Protein AF-A0A1D9Q2Y4-F1 (afdb_monomer)

Solvent-accessible surface area (backbone atoms only — not comparable to full-atom values): 11330 Å² total; per-residue (Å²): 120,68,75,65,49,59,77,36,74,71,57,46,58,56,48,48,64,56,49,76,71,31,67,68,50,58,59,42,49,74,78,41,22,65,62,46,28,60,47,17,44,48,50,57,34,63,56,56,30,49,38,24,45,32,56,61,30,23,54,52,51,74,86,59,90,64,97,79,80,88,50,83,51,65,69,61,39,52,49,38,51,53,49,27,51,51,51,49,51,51,52,52,51,45,52,51,50,51,52,55,64,58,67,37,102,78,51,57,72,68,56,58,52,50,53,50,51,20,51,61,76,23,72,72,26,65,50,24,25,55,38,44,46,36,54,52,23,56,78,73,64,38,60,72,53,36,68,62,40,44,71,57,47,36,61,54,34,70,89,48,70,84,56,46,34,26,40,84,93,30,33,36,27,40,31,40,59,68,77,86,55,89,85,52,101,66,51,64,48,60,76,42,70,44,83,82,78,75,82,84,125

Mean predicted aligned error: 8.89 Å

Foldseek 3Di:
DLLVLLPDLVVLVVVVVVLLPDPVSVVVCLVCLLVQCVSCLSNVPLLSVLQSLQNLLFFADQPDPDSDDPRPPPVSVVVSPVSNVVLVVLLVVLVVVLCVVCPDPPHDPVSVVQLVVLVVVLVRQSQSSLVSSLVVCVVVVVVVSVVSSCLFFQAPRPSCNVDTQCDDSNVRGTRNDDLCDPPDPAHSCNSSVHDPPPPDD

Organism: Sclerotinia sclerotiorum (strain ATCC 18683 / 1980 / Ss-1) (NCBI:txid665079)

Sequence (201 aa):
MAGYYHCLPAVSHSLYLSLLRSESFKAHMFNDQEVLLGVATKLRHKELFHDCLSLISGRWHPNDQNFTIGIKDQRLAKYAVELHNLLGGKLAYTHQAILRDTFAPYSDDAWQELLANAAEDSQGCLIRYFRTIYDDAIEIQQNVLIDLLAPIIENNLHLLPRAIAGEGTFRYHLLCLDLNMDNFDVSIETLLGMSVVTYGG

Secondary structure (DSSP, 8-state):
-GGGGGG-HHHHHHHHHHHHT-HHHHHHHHHSHHHHHHHHHHHT-HHHHHHHHHHHHTB--TT-SS-------HHHHHHHHHHHHHHHHHHHHHHHHHHHHHSSTT--HHHHHHHHHHHHHTTT-HHHHHHHHHHHHHHTT-HHHHHHHHHHH----SS-TT--TTSGGGTTB-----TTSS-SSS-HHHHTT--------

Radius of gyration: 19.22 Å; Cα contacts (8 Å, |Δi|>4): 220; chains: 1; bounding box: 46×34×58 Å

pLDDT: mean 79.67, std 15.12, range [34.09, 94.56]

Structure (mmCIF, N/CA/C/O backbone):
data_AF-A0A1D9Q2Y4-F1
#
_entry.id   AF-A0A1D9Q2Y4-F1
#
loop_
_atom_site.group_PDB
_atom_site.id
_atom_site.type_symbol
_atom_site.label_atom_id
_atom_site.label_alt_id
_atom_site.label_comp_id
_atom_site.label_asym_id
_atom_site.label_entity_id
_atom_site.label_seq_id
_atom_site.pdbx_PDB_ins_code
_atom_site.Cartn_x
_atom_site.Cartn_y
_atom_site.Cartn_z
_atom_site.occupancy
_atom_site.B_iso_or_equiv
_atom_site.auth_seq_id
_atom_site.auth_comp_id
_atom_site.auth_asym_id
_atom_site.auth_atom_id
_atom_site.pdbx_PDB_model_num
ATOM 1 N N . MET A 1 1 ? -22.211 -0.224 24.879 1.00 40.59 1 MET A N 1
ATOM 2 C CA . MET A 1 1 ? -22.062 -1.700 24.883 1.00 40.59 1 MET A CA 1
ATOM 3 C C . MET A 1 1 ? -20.675 -2.195 24.449 1.00 40.59 1 MET A C 1
ATOM 5 O O . MET A 1 1 ? -20.233 -3.182 25.010 1.00 40.59 1 MET A O 1
ATOM 9 N N . ALA A 1 2 ? -19.939 -1.520 23.551 1.00 45.88 2 ALA A N 1
ATOM 10 C CA . ALA A 1 2 ? -18.618 -1.988 23.086 1.00 45.88 2 ALA A CA 1
ATOM 11 C C . ALA A 1 2 ? -17.505 -2.073 24.162 1.00 45.88 2 ALA A C 1
ATOM 13 O O . ALA A 1 2 ? -16.607 -2.896 24.035 1.00 45.88 2 ALA A O 1
ATOM 14 N N . GLY A 1 3 ? -17.585 -1.288 25.245 1.00 43.28 3 GLY A N 1
ATOM 15 C CA . GLY A 1 3 ? -16.606 -1.348 26.343 1.00 43.28 3 GLY A CA 1
ATOM 16 C C . GLY A 1 3 ? -16.582 -2.684 27.098 1.00 43.28 3 GLY A C 1
ATOM 17 O O . GLY A 1 3 ? -15.567 -3.027 27.685 1.00 43.28 3 GLY A O 1
ATOM 18 N N . TYR A 1 4 ? -17.661 -3.473 27.033 1.00 48.31 4 TYR A N 1
ATOM 19 C CA . TYR A 1 4 ? -17.718 -4.807 27.641 1.00 48.31 4 TYR A CA 1
ATOM 20 C C . TYR A 1 4 ? -16.763 -5.802 26.951 1.00 48.31 4 TYR A C 1
ATOM 22 O O . TYR A 1 4 ? -16.201 -6.678 27.601 1.00 48.31 4 TYR A O 1
ATOM 30 N N . TYR A 1 5 ? -16.514 -5.626 25.646 1.00 49.53 5 TYR A N 1
ATOM 31 C CA . TYR A 1 5 ? -15.634 -6.495 24.856 1.00 49.53 5 TYR A CA 1
ATOM 32 C C . TYR A 1 5 ? -14.141 -6.197 25.038 1.00 49.53 5 TYR A C 1
ATOM 34 O O . TYR A 1 5 ? -13.325 -7.071 24.765 1.00 49.53 5 TYR A O 1
ATOM 42 N N . HIS A 1 6 ? -13.772 -5.024 25.573 1.00 49.62 6 HIS A N 1
ATOM 43 C CA . HIS A 1 6 ? -12.381 -4.742 25.966 1.00 49.62 6 HIS A CA 1
ATOM 44 C C . HIS A 1 6 ? -11.881 -5.728 27.040 1.00 49.62 6 HIS A C 1
ATOM 46 O O . HIS A 1 6 ? -10.676 -5.915 27.199 1.00 49.62 6 HIS A O 1
ATOM 52 N N . CYS A 1 7 ? -12.807 -6.327 27.797 1.00 51.72 7 CYS A N 1
ATOM 53 C CA . CYS A 1 7 ? -12.526 -7.090 29.008 1.00 51.72 7 CYS A CA 1
ATOM 54 C C . CYS A 1 7 ? -12.435 -8.612 28.788 1.00 51.72 7 CYS A C 1
ATOM 56 O O . CYS A 1 7 ? -12.135 -9.326 29.742 1.00 51.72 7 CYS A O 1
ATOM 58 N N . LEU A 1 8 ? -12.703 -9.133 27.579 1.00 58.69 8 LEU A N 1
ATOM 59 C CA . LEU A 1 8 ? -12.807 -10.581 27.331 1.00 58.69 8 LEU A CA 1
ATOM 60 C C . LEU A 1 8 ? -11.964 -11.040 26.122 1.00 58.69 8 LEU A C 1
ATOM 62 O O . LEU A 1 8 ? -12.478 -11.113 25.004 1.00 58.69 8 LEU A O 1
ATOM 66 N N . PRO A 1 9 ? -10.697 -11.444 26.345 1.00 56.06 9 PRO A N 1
ATOM 67 C CA . PRO A 1 9 ? -9.786 -11.939 25.302 1.00 56.06 9 PRO A CA 1
ATOM 68 C C . PRO A 1 9 ? -10.312 -13.143 24.498 1.00 56.06 9 PRO A C 1
ATOM 70 O O . PRO A 1 9 ? -9.980 -13.321 23.331 1.00 56.06 9 PRO A O 1
ATOM 73 N N . ALA A 1 10 ? -11.161 -13.980 25.104 1.00 57.28 10 ALA A N 1
ATOM 74 C CA . ALA A 1 10 ? -11.745 -15.142 24.429 1.00 57.28 10 ALA A CA 1
ATOM 75 C C . ALA A 1 10 ? -12.765 -14.754 23.337 1.00 57.28 10 ALA A C 1
ATOM 77 O O . ALA A 1 10 ? -12.959 -15.487 22.364 1.00 57.28 10 ALA A O 1
ATOM 78 N N . VAL A 1 11 ? -13.412 -13.592 23.478 1.00 56.75 11 VAL A N 1
ATOM 79 C CA . VAL A 1 11 ? -14.441 -13.121 22.540 1.00 56.75 11 VAL A CA 1
ATOM 80 C C . VAL A 1 11 ? -13.809 -12.417 21.338 1.00 56.75 11 VAL A C 1
ATOM 82 O O . VAL A 1 11 ? -14.267 -12.599 20.214 1.00 56.75 11 VAL A O 1
ATOM 85 N N . SER A 1 12 ? -12.709 -11.685 21.535 1.00 58.88 12 SER A N 1
ATOM 86 C CA . SER A 1 12 ? -11.945 -11.100 20.425 1.00 58.88 12 SER A CA 1
ATOM 87 C C . SER A 1 12 ? -11.344 -12.176 19.510 1.00 58.88 12 SER A C 1
ATOM 89 O O . SER A 1 12 ? -11.441 -12.056 18.291 1.00 58.88 12 SER A O 1
ATOM 91 N N . HIS A 1 13 ? -10.823 -13.274 20.070 1.00 60.22 13 HIS A N 1
ATOM 92 C CA . HIS A 1 13 ? -10.244 -14.372 19.282 1.00 60.22 13 HIS A CA 1
ATOM 93 C C . HIS A 1 13 ? -11.285 -15.200 18.497 1.00 60.22 13 HIS A C 1
ATOM 95 O O . HIS A 1 13 ? -11.026 -15.656 17.385 1.00 60.22 13 HIS A O 1
ATOM 101 N N . SER A 1 14 ? -12.490 -15.385 19.039 1.00 62.91 14 SER A N 1
ATOM 102 C CA . SER A 1 14 ? -13.572 -16.100 18.339 1.00 62.91 14 SER A CA 1
ATOM 103 C C . SER A 1 14 ? -14.235 -15.251 17.243 1.00 62.91 14 SER A C 1
ATOM 105 O O . SER A 1 14 ? -14.615 -15.780 16.192 1.00 62.91 14 SER A O 1
ATOM 107 N N . LEU A 1 15 ? -14.301 -13.928 17.432 1.00 62.91 15 LEU A N 1
ATOM 108 C CA . LEU A 1 15 ? -14.688 -12.980 16.383 1.00 62.91 15 LEU A CA 1
ATOM 109 C C . LEU A 1 15 ? -13.658 -12.935 15.244 1.00 62.91 15 LEU A C 1
ATOM 111 O O . LEU A 1 15 ? -14.046 -12.929 14.082 1.00 62.91 15 LEU A O 1
ATOM 115 N N . TYR A 1 16 ? -12.360 -12.992 15.547 1.00 62.25 16 TYR A N 1
ATOM 116 C CA . TYR A 1 16 ? -11.290 -13.004 14.541 1.00 62.25 16 TYR A CA 1
ATOM 117 C C . TYR A 1 16 ? -11.466 -14.102 13.479 1.00 62.25 16 TYR A C 1
ATOM 119 O O . TYR A 1 16 ? -11.526 -13.815 12.282 1.00 62.25 16 TYR A O 1
ATOM 127 N N . LEU A 1 17 ? -11.630 -15.360 13.908 1.00 64.12 17 LEU A N 1
ATOM 128 C CA . LEU A 1 17 ? -11.761 -16.500 12.990 1.00 64.12 17 LEU A CA 1
ATOM 129 C C . LEU A 1 17 ? -13.043 -16.456 12.150 1.00 64.12 17 LEU A C 1
ATOM 131 O O . LEU A 1 17 ? -13.072 -16.975 11.034 1.00 64.12 17 LEU A O 1
ATOM 135 N N . SER A 1 18 ? -14.113 -15.872 12.688 1.00 65.69 18 SER A N 1
ATOM 136 C CA . SER A 1 18 ? -15.395 -15.760 11.989 1.00 65.69 18 SER A CA 1
ATOM 137 C C . SER A 1 18 ? -15.417 -14.583 11.008 1.00 65.69 18 SER A C 1
ATOM 139 O O . SER A 1 18 ? -15.940 -14.735 9.904 1.00 65.69 18 SER A O 1
ATOM 141 N N . LEU A 1 19 ? -14.781 -13.457 11.346 1.00 65.12 19 LEU A N 1
ATOM 142 C CA . LEU A 1 19 ? -14.648 -12.286 10.472 1.00 65.12 19 LEU A CA 1
ATOM 143 C C . LEU A 1 19 ? -13.739 -12.565 9.266 1.00 65.12 19 LEU A C 1
ATOM 145 O O . LEU A 1 19 ? -14.109 -12.244 8.139 1.00 65.12 19 LEU A O 1
ATOM 149 N N . LEU A 1 20 ? -12.610 -13.252 9.468 1.00 64.44 20 LEU A N 1
ATOM 150 C CA . LEU A 1 20 ? -11.676 -13.627 8.395 1.00 64.44 20 LEU A CA 1
ATOM 151 C C . LEU A 1 20 ? -12.276 -14.555 7.329 1.00 64.44 20 LEU A C 1
ATOM 153 O O . LEU A 1 20 ? -11.846 -14.550 6.173 1.00 64.44 20 LEU A O 1
ATOM 157 N N . ARG A 1 21 ? -13.264 -15.369 7.712 1.00 69.25 21 ARG A N 1
ATOM 158 C CA . ARG A 1 21 ? -13.949 -16.306 6.807 1.00 69.25 21 ARG A CA 1
ATOM 159 C C . ARG A 1 21 ? -15.046 -15.647 5.976 1.00 69.25 21 ARG A C 1
ATOM 161 O O . ARG A 1 21 ? -15.547 -16.270 5.045 1.00 69.25 21 ARG A O 1
ATOM 168 N N . SER A 1 22 ? -15.439 -14.424 6.314 1.00 78.50 22 SER A N 1
ATOM 169 C CA . SER A 1 22 ? -16.542 -13.739 5.658 1.00 78.50 22 SER A CA 1
ATOM 170 C C . SER A 1 22 ? -16.041 -12.855 4.516 1.00 78.50 22 SER A C 1
ATOM 172 O O . SER A 1 22 ? -15.466 -11.791 4.738 1.00 78.50 22 SER A O 1
ATOM 174 N N . GLU A 1 23 ? -16.309 -13.258 3.274 1.00 76.50 23 GLU A N 1
ATOM 175 C CA . GLU A 1 23 ? -16.010 -12.431 2.095 1.00 76.50 23 GLU A CA 1
ATOM 176 C C . GLU A 1 23 ? -16.803 -11.117 2.092 1.00 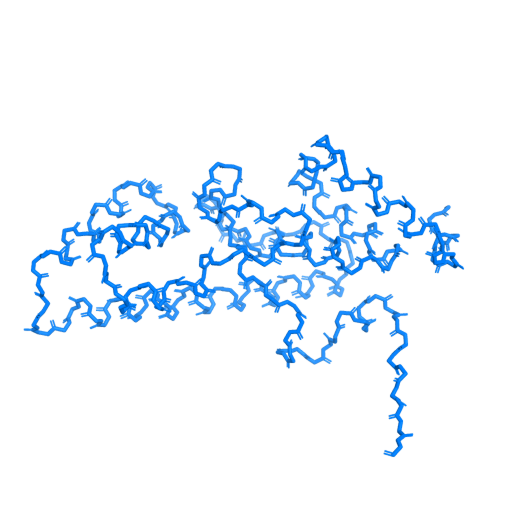76.50 23 GLU A C 1
ATOM 178 O O . GLU A 1 23 ? -16.306 -10.082 1.649 1.00 76.50 23 GLU A O 1
ATOM 183 N N . SER A 1 24 ? -18.009 -11.115 2.671 1.00 77.56 24 SER A N 1
ATOM 184 C CA . SER A 1 24 ? -18.766 -9.876 2.837 1.00 77.56 24 SER A CA 1
ATOM 185 C C . SER A 1 24 ? -18.066 -8.924 3.804 1.00 77.56 24 SER A C 1
ATOM 187 O O . SER A 1 24 ? -18.031 -7.728 3.538 1.00 77.56 24 SER A O 1
ATOM 189 N N . PHE A 1 25 ? -17.445 -9.421 4.878 1.00 80.12 25 PHE A N 1
ATOM 190 C CA . PHE A 1 25 ? -16.685 -8.575 5.800 1.00 80.12 25 PHE A CA 1
ATOM 191 C C . PHE A 1 25 ? -15.470 -7.938 5.116 1.00 80.12 25 PHE A C 1
ATOM 193 O O . PHE A 1 25 ? -15.267 -6.732 5.237 1.00 80.12 25 PHE A O 1
ATOM 200 N N . LYS A 1 26 ? -14.719 -8.713 4.325 1.00 76.44 26 LYS A N 1
ATOM 201 C CA . LYS A 1 26 ? -13.582 -8.202 3.540 1.00 76.44 26 LYS A CA 1
ATOM 202 C C . LYS A 1 26 ? -13.994 -7.090 2.572 1.00 76.44 26 LYS A C 1
ATOM 204 O O . LYS A 1 26 ? -13.285 -6.099 2.450 1.00 76.44 26 LYS A O 1
ATOM 209 N N . ALA A 1 27 ? -15.162 -7.205 1.940 1.00 75.62 27 ALA A N 1
ATOM 210 C CA . ALA A 1 27 ? -15.695 -6.138 1.092 1.00 75.62 27 ALA A CA 1
ATOM 211 C C . ALA A 1 27 ? -16.032 -4.857 1.885 1.00 75.62 27 ALA A C 1
ATOM 213 O O . ALA A 1 27 ? -15.806 -3.751 1.396 1.00 75.62 27 ALA A O 1
ATOM 214 N N . HIS A 1 28 ? -16.530 -4.986 3.120 1.00 76.81 28 HIS A N 1
ATOM 215 C CA . HIS A 1 28 ? -16.809 -3.835 3.990 1.00 76.81 28 HIS A CA 1
ATOM 216 C C . HIS A 1 28 ? -15.536 -3.199 4.558 1.00 76.81 28 HIS A C 1
ATOM 218 O O . HIS A 1 28 ? -15.536 -1.996 4.800 1.00 76.81 28 HIS A O 1
ATOM 224 N N . MET A 1 29 ? -14.437 -3.955 4.706 1.00 79.75 29 MET A N 1
ATOM 225 C CA . MET A 1 29 ? -13.147 -3.390 5.133 1.00 79.75 29 MET A CA 1
ATOM 226 C C . MET A 1 29 ? -12.710 -2.208 4.272 1.00 79.75 29 MET A C 1
ATOM 228 O O . MET A 1 29 ? -12.156 -1.251 4.797 1.00 79.75 29 MET A O 1
ATOM 232 N N . PHE A 1 30 ? -13.009 -2.250 2.976 1.00 78.00 30 PHE A N 1
ATOM 233 C CA . PHE A 1 30 ? -12.645 -1.187 2.049 1.00 78.00 30 PHE A CA 1
ATOM 234 C C . PHE A 1 30 ? -13.521 0.068 2.189 1.00 78.00 30 PHE A C 1
ATOM 236 O O . PHE A 1 30 ? -13.024 1.189 2.127 1.00 78.00 30 PHE A O 1
ATOM 243 N N . ASN A 1 31 ? -14.828 -0.109 2.391 1.00 80.69 31 ASN A N 1
ATOM 244 C CA . ASN A 1 31 ? -15.782 1.003 2.401 1.00 80.69 31 ASN A CA 1
ATOM 245 C C . ASN A 1 31 ? -15.902 1.672 3.778 1.00 80.69 31 ASN A C 1
ATOM 247 O O . ASN A 1 31 ? -16.125 2.877 3.856 1.00 80.69 31 ASN A O 1
ATOM 251 N N . ASP A 1 32 ? -15.718 0.903 4.853 1.00 85.88 32 ASP A N 1
ATOM 252 C CA . ASP A 1 32 ? -15.975 1.326 6.233 1.00 85.88 32 ASP A CA 1
ATOM 253 C C . ASP A 1 32 ? -14.699 1.361 7.090 1.00 85.88 32 ASP A C 1
ATOM 255 O O . ASP A 1 32 ? -14.761 1.285 8.321 1.00 85.88 32 ASP A O 1
ATOM 259 N N . GLN A 1 33 ? -13.530 1.481 6.454 1.00 88.12 33 GLN A N 1
ATOM 260 C CA . GLN A 1 33 ? -12.208 1.426 7.091 1.00 88.12 33 GLN A CA 1
ATOM 261 C C . GLN A 1 33 ? -12.080 2.300 8.353 1.00 88.12 33 GLN A C 1
ATOM 263 O O . GLN A 1 33 ? -11.552 1.850 9.367 1.00 88.12 33 GLN A O 1
ATOM 268 N N . GLU A 1 34 ? -12.627 3.519 8.357 1.00 88.44 34 GLU A N 1
ATOM 269 C CA . GLU A 1 34 ? -12.549 4.432 9.510 1.00 88.44 34 GLU A CA 1
ATOM 270 C C . GLU A 1 34 ? -13.409 3.971 10.694 1.00 88.44 34 GLU A C 1
ATOM 272 O O . GLU A 1 34 ? -13.018 4.091 11.860 1.00 88.44 34 GLU A O 1
ATOM 277 N N . VAL A 1 35 ? -14.589 3.417 10.404 1.00 87.31 35 VAL A N 1
ATOM 278 C CA . VAL A 1 35 ? -15.482 2.850 11.419 1.00 87.31 35 VAL A CA 1
ATOM 279 C C . VAL A 1 35 ? -14.851 1.588 11.998 1.00 87.31 35 VAL A C 1
ATOM 281 O O . VAL A 1 35 ? -14.827 1.406 13.220 1.00 87.31 35 VAL A O 1
ATOM 284 N N . LEU A 1 36 ? -14.301 0.742 11.127 1.00 88.50 36 LEU A N 1
ATOM 285 C CA . LEU A 1 36 ? -13.647 -0.505 11.496 1.00 88.50 36 LEU A CA 1
ATOM 286 C C . LEU A 1 36 ? -12.358 -0.279 12.278 1.00 88.50 36 LEU A C 1
ATOM 288 O O . LEU A 1 36 ? -12.123 -1.021 13.228 1.00 88.50 36 LEU A O 1
ATOM 292 N N . LEU A 1 37 ? -11.602 0.785 12.000 1.00 89.38 37 LEU A N 1
ATOM 293 C CA . LEU A 1 37 ? -10.457 1.187 12.817 1.00 89.38 37 LEU A CA 1
ATOM 294 C C . LEU A 1 37 ? -10.887 1.436 14.270 1.00 89.38 37 LEU A C 1
ATOM 296 O O . LEU A 1 37 ? -10.310 0.877 15.201 1.00 89.38 37 LEU A O 1
ATOM 300 N N . GLY A 1 38 ? -11.969 2.195 14.478 1.00 85.25 38 GLY A N 1
ATOM 301 C CA . GLY A 1 38 ? -12.509 2.445 15.816 1.00 85.25 38 GLY A CA 1
ATOM 302 C C . GLY A 1 38 ? -13.043 1.185 16.512 1.00 85.25 38 GLY A C 1
ATOM 303 O O . GLY A 1 38 ? -12.991 1.084 17.742 1.00 85.25 38 GLY A O 1
ATOM 304 N N . VAL A 1 39 ? -13.555 0.212 15.753 1.00 83.69 39 VAL A N 1
ATOM 305 C CA . VAL A 1 39 ? -13.939 -1.109 16.277 1.00 83.69 39 VAL A CA 1
ATOM 306 C C . VAL A 1 39 ? -12.699 -1.918 16.655 1.00 83.69 39 VAL A C 1
ATOM 308 O O . VAL A 1 39 ? -12.657 -2.468 17.754 1.00 83.69 39 VAL A O 1
ATOM 311 N N . ALA A 1 40 ? -11.675 -1.940 15.805 1.00 84.12 40 ALA A N 1
ATOM 312 C CA . ALA A 1 40 ? -10.425 -2.650 16.033 1.00 84.12 40 ALA A CA 1
ATOM 313 C C . ALA A 1 40 ? -9.709 -2.150 17.291 1.00 84.12 40 ALA A C 1
ATOM 315 O O . ALA A 1 40 ? -9.276 -2.963 18.109 1.00 84.12 40 ALA A O 1
ATOM 316 N N . THR A 1 41 ? -9.681 -0.830 17.511 1.00 82.56 41 THR A N 1
ATOM 317 C CA . THR A 1 41 ? -9.147 -0.227 18.740 1.00 82.56 41 THR A CA 1
ATOM 318 C C . THR A 1 41 ? -9.883 -0.730 19.976 1.00 82.56 41 THR A C 1
ATOM 320 O O . THR A 1 41 ? -9.259 -1.124 20.960 1.00 82.56 41 THR A O 1
ATOM 323 N N . LYS A 1 42 ? -11.219 -0.777 19.927 1.00 80.12 42 LYS A N 1
ATOM 324 C CA . LYS A 1 42 ? -12.031 -1.250 21.056 1.00 80.12 42 LYS A CA 1
ATOM 325 C C . LYS A 1 42 ? -11.851 -2.743 21.318 1.00 80.12 42 LYS A C 1
ATOM 327 O O . LYS A 1 42 ? -11.770 -3.186 22.458 1.00 80.12 42 LYS A O 1
ATOM 332 N N . LEU A 1 43 ? -11.756 -3.535 20.259 1.00 77.62 43 LEU A N 1
ATOM 333 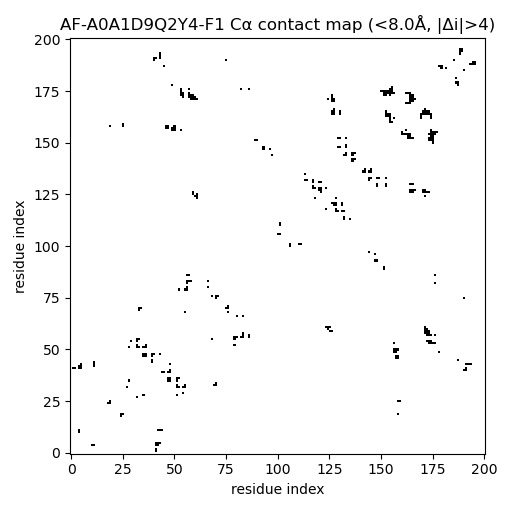C CA . LEU A 1 43 ? -11.531 -4.975 20.360 1.00 77.62 43 LEU A CA 1
ATOM 334 C C . LEU A 1 43 ? -10.073 -5.337 20.679 1.00 77.62 43 LEU A C 1
ATOM 336 O O . LEU A 1 43 ? -9.797 -6.511 20.918 1.00 77.62 43 LEU A O 1
ATOM 340 N N . ARG A 1 44 ? -9.154 -4.356 20.686 1.00 77.12 44 ARG A N 1
ATOM 341 C CA . ARG A 1 44 ? -7.698 -4.560 20.784 1.00 77.12 44 ARG A CA 1
ATOM 342 C C . ARG A 1 44 ? -7.193 -5.563 19.749 1.00 77.12 44 ARG A C 1
ATOM 344 O O . ARG A 1 44 ? -6.373 -6.431 20.039 1.00 77.12 44 ARG A O 1
ATOM 351 N N . HIS A 1 45 ? -7.734 -5.458 18.543 1.00 79.88 45 HIS A N 1
ATOM 352 C CA . HIS A 1 45 ? -7.466 -6.396 17.472 1.00 79.88 45 HIS A CA 1
ATOM 353 C C . HIS A 1 45 ? -6.327 -5.882 16.597 1.00 79.88 45 HIS A C 1
ATOM 355 O O . HIS A 1 45 ? -6.547 -5.019 15.750 1.00 79.88 45 HIS A O 1
ATOM 361 N N . LYS A 1 46 ? -5.123 -6.435 16.777 1.00 81.62 46 LYS A N 1
ATOM 362 C CA . LYS A 1 46 ? -3.906 -5.938 16.121 1.00 81.62 46 LYS A CA 1
ATOM 363 C C . LYS A 1 46 ? -3.971 -5.999 14.597 1.00 81.62 46 LYS A C 1
ATOM 365 O O . LYS A 1 46 ? -3.779 -4.967 13.970 1.00 81.62 46 LYS A O 1
ATOM 370 N N . GLU A 1 47 ? -4.310 -7.145 14.001 1.00 84.94 47 GLU A N 1
ATOM 371 C CA . GLU A 1 47 ? -4.295 -7.267 12.533 1.00 84.94 47 GLU A CA 1
ATOM 372 C C . GLU A 1 47 ? -5.375 -6.416 11.860 1.00 84.94 47 GLU A C 1
ATOM 374 O O . GLU A 1 47 ? -5.114 -5.751 10.866 1.00 84.94 47 GLU A O 1
ATOM 379 N N . LEU A 1 48 ? -6.588 -6.378 12.424 1.00 85.69 48 LEU A N 1
ATOM 380 C CA . LEU A 1 48 ? -7.651 -5.518 11.907 1.00 85.69 48 LEU A CA 1
ATOM 381 C C . LEU A 1 48 ? -7.292 -4.037 12.053 1.00 85.69 48 LEU A C 1
ATOM 383 O O . LEU A 1 48 ? -7.581 -3.253 11.155 1.00 85.69 48 LEU A O 1
ATOM 387 N N . PHE A 1 49 ? -6.667 -3.652 13.169 1.00 87.69 49 PHE A N 1
ATOM 388 C CA . PHE A 1 49 ? -6.197 -2.285 13.371 1.00 87.69 49 PHE A CA 1
ATOM 389 C C . PHE A 1 49 ? -5.136 -1.923 12.332 1.00 87.69 49 PHE A C 1
ATOM 391 O O . PHE A 1 49 ? -5.254 -0.879 11.696 1.00 87.69 49 PHE A O 1
ATOM 398 N N . HIS A 1 50 ? -4.158 -2.813 12.139 1.00 89.19 50 HIS A N 1
ATOM 399 C CA . HIS A 1 50 ? -3.102 -2.677 11.147 1.00 89.19 50 HIS A CA 1
ATOM 400 C C . HIS A 1 50 ? -3.687 -2.459 9.754 1.00 89.19 50 HIS A C 1
ATOM 402 O O . HIS A 1 50 ? -3.466 -1.418 9.147 1.00 89.19 50 HIS A O 1
ATOM 408 N N . ASP A 1 51 ? -4.509 -3.392 9.283 1.00 90.19 51 ASP A N 1
ATOM 409 C CA . ASP A 1 51 ? -5.032 -3.354 7.923 1.00 90.19 51 ASP A CA 1
ATOM 410 C C . ASP A 1 51 ? -5.945 -2.153 7.676 1.00 90.19 51 ASP A C 1
ATOM 412 O O . ASP A 1 51 ? -5.832 -1.514 6.634 1.00 90.19 51 ASP A O 1
ATOM 416 N N . CYS A 1 52 ? -6.820 -1.793 8.626 1.00 91.44 52 CYS A N 1
ATOM 417 C CA . CYS A 1 52 ? -7.659 -0.598 8.478 1.00 91.44 52 CYS A CA 1
ATOM 418 C C . CYS A 1 52 ? -6.805 0.666 8.371 1.00 91.44 52 CYS A C 1
ATOM 420 O O . CYS A 1 52 ? -7.087 1.538 7.553 1.00 91.44 52 CYS A O 1
ATOM 422 N N . LEU A 1 53 ? -5.766 0.774 9.196 1.00 91.31 53 LEU A N 1
ATOM 423 C CA . LEU A 1 53 ? -4.895 1.938 9.192 1.00 91.31 53 LEU A CA 1
ATOM 424 C C . LEU A 1 53 ? -4.046 2.000 7.916 1.00 91.31 53 LEU A C 1
ATOM 426 O O . LEU A 1 53 ? -3.941 3.068 7.317 1.00 91.31 53 LEU A O 1
ATOM 430 N N . SER A 1 54 ? -3.526 0.861 7.457 1.00 92.19 54 SER A N 1
ATOM 431 C CA . SER A 1 54 ? -2.808 0.736 6.187 1.00 92.19 54 SER A CA 1
ATOM 432 C C . SER A 1 54 ? -3.677 1.120 4.994 1.00 92.19 54 SER A C 1
ATOM 434 O O . SER A 1 54 ? -3.217 1.860 4.130 1.00 92.19 54 SER A O 1
ATOM 436 N N . LEU A 1 55 ? -4.945 0.700 4.961 1.00 92.69 55 LEU A N 1
ATOM 437 C CA . LEU A 1 55 ? -5.880 1.088 3.900 1.00 92.69 55 LEU A CA 1
ATOM 438 C C . LEU A 1 55 ? -6.197 2.591 3.930 1.00 92.69 55 LEU A C 1
ATOM 440 O O . LEU A 1 55 ? -6.193 3.236 2.883 1.00 92.69 55 LEU A O 1
ATOM 444 N N . ILE A 1 56 ? -6.391 3.176 5.116 1.00 93.19 56 ILE A N 1
ATOM 445 C CA . ILE A 1 56 ? -6.659 4.613 5.252 1.00 93.19 56 ILE A CA 1
ATOM 446 C C . ILE A 1 56 ? -5.444 5.424 4.796 1.00 93.19 56 ILE A C 1
ATOM 448 O O . ILE A 1 56 ? -5.557 6.255 3.899 1.00 93.19 56 ILE A O 1
ATOM 452 N N . SER A 1 57 ? -4.278 5.181 5.394 1.00 93.06 57 SER A N 1
ATOM 453 C CA . SER A 1 57 ? -3.053 5.942 5.128 1.00 93.06 57 SER A CA 1
ATOM 454 C C . SER A 1 57 ? -2.465 5.662 3.747 1.00 93.06 57 SER A C 1
ATOM 456 O O . SER A 1 57 ? -1.809 6.526 3.168 1.00 93.06 57 SER A O 1
ATOM 458 N N . GLY A 1 58 ? -2.709 4.475 3.197 1.00 92.88 58 GLY A N 1
ATOM 459 C CA . GLY A 1 58 ? -2.218 4.043 1.895 1.00 92.88 58 GLY A CA 1
ATOM 460 C C . GLY A 1 58 ? -3.021 4.558 0.707 1.00 92.88 58 GLY A C 1
ATOM 461 O O . GLY A 1 58 ? -2.656 4.246 -0.423 1.00 92.88 58 GLY A O 1
ATOM 462 N N . ARG A 1 59 ? -4.095 5.328 0.907 1.00 92.56 59 ARG A N 1
ATOM 463 C CA . ARG A 1 59 ? -4.936 5.826 -0.187 1.00 92.56 59 ARG A CA 1
ATOM 464 C C . ARG A 1 59 ? -4.303 7.022 -0.915 1.00 92.56 59 ARG A C 1
ATOM 466 O O . ARG A 1 59 ? -4.111 8.079 -0.325 1.00 92.56 59 ARG A O 1
ATOM 473 N N . TRP A 1 60 ? -4.081 6.875 -2.222 1.00 91.38 60 TRP A N 1
ATOM 4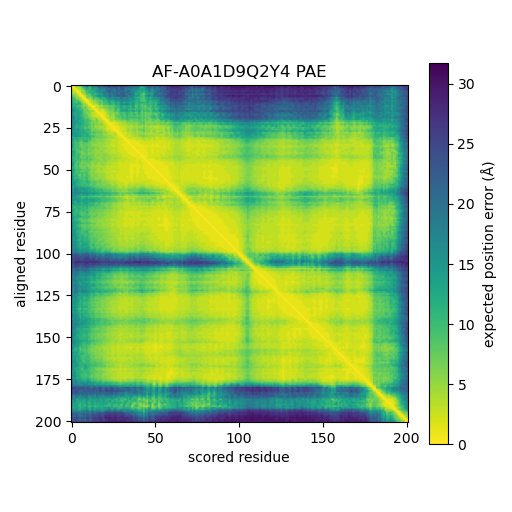74 C CA . TRP A 1 60 ? -3.571 7.906 -3.141 1.00 91.38 60 TRP A CA 1
ATOM 475 C C . TRP A 1 60 ? -4.420 7.965 -4.416 1.00 91.38 60 TRP A C 1
ATOM 477 O O . TRP A 1 60 ? -4.012 7.532 -5.497 1.00 91.38 60 TRP A O 1
ATOM 487 N N . HIS A 1 61 ? -5.650 8.461 -4.292 1.00 89.69 61 HIS A N 1
ATOM 488 C CA . HIS A 1 61 ? -6.528 8.621 -5.447 1.00 89.69 61 HIS A CA 1
ATOM 489 C C . HIS A 1 61 ? -6.099 9.853 -6.270 1.00 89.69 61 HIS A C 1
ATOM 491 O O . HIS A 1 61 ? -5.896 10.915 -5.687 1.00 89.69 61 HIS A O 1
ATOM 497 N N . PRO A 1 62 ? -6.024 9.781 -7.612 1.00 86.25 62 PRO A N 1
ATOM 498 C CA . PRO A 1 62 ? -5.519 10.884 -8.444 1.00 86.25 62 PRO A CA 1
ATOM 499 C C . PRO A 1 62 ? -6.349 12.176 -8.348 1.00 86.25 62 PRO A C 1
ATOM 501 O O . PRO A 1 62 ? -5.834 13.268 -8.557 1.00 86.25 62 PRO A O 1
ATOM 504 N N . ASN A 1 63 ? -7.636 12.055 -8.013 1.00 86.62 63 ASN A N 1
ATOM 505 C CA . ASN A 1 63 ? -8.534 13.203 -7.828 1.00 86.62 63 ASN A CA 1
ATOM 506 C C . ASN A 1 63 ? -8.516 13.792 -6.405 1.00 86.62 63 ASN A C 1
ATOM 508 O O . ASN A 1 63 ? -9.165 14.813 -6.174 1.00 86.62 63 ASN A O 1
ATOM 512 N N . ASP A 1 64 ? -7.834 13.155 -5.449 1.00 84.88 64 ASP A N 1
ATOM 513 C CA . ASP A 1 64 ? -7.764 13.665 -4.081 1.00 84.88 64 ASP A CA 1
ATOM 514 C C . ASP A 1 64 ? -6.718 14.793 -4.040 1.00 84.88 64 ASP A C 1
ATOM 516 O O . ASP A 1 64 ? -5.527 14.565 -4.224 1.00 84.88 64 ASP A O 1
ATOM 520 N N . GLN A 1 65 ? -7.161 16.034 -3.813 1.00 77.81 65 GLN A N 1
ATOM 521 C CA . GLN A 1 65 ? -6.248 17.183 -3.696 1.00 77.81 65 GLN A CA 1
ATOM 522 C C . GLN A 1 65 ? -5.487 17.191 -2.368 1.00 77.81 65 GLN A C 1
ATOM 524 O O . GLN A 1 65 ? -4.371 17.692 -2.299 1.00 77.81 65 GLN A O 1
ATOM 529 N N . ASN A 1 66 ? -6.113 16.664 -1.316 1.00 83.31 66 ASN A N 1
ATOM 530 C CA . ASN A 1 66 ? -5.573 16.595 0.033 1.00 83.31 66 ASN A CA 1
ATOM 531 C C . ASN A 1 66 ? -5.942 15.249 0.653 1.00 83.31 66 ASN A C 1
ATOM 533 O O . ASN A 1 66 ? -7.031 14.726 0.405 1.00 83.31 66 ASN A O 1
ATOM 537 N N . PHE A 1 67 ? -5.077 14.740 1.529 1.00 87.44 67 PHE A N 1
ATOM 538 C CA . PHE A 1 67 ? -5.400 13.587 2.357 1.00 87.44 67 PHE A CA 1
ATOM 539 C C . PHE A 1 67 ? -6.452 13.970 3.406 1.00 87.44 67 PHE A C 1
ATOM 541 O O . PHE A 1 67 ? -6.169 14.687 4.368 1.00 87.44 67 PHE A O 1
ATOM 548 N N . THR A 1 68 ? -7.688 13.521 3.195 1.00 84.62 68 THR A N 1
ATOM 549 C CA . THR A 1 68 ? -8.817 13.767 4.100 1.00 84.62 68 THR A CA 1
ATOM 550 C C . THR A 1 68 ? -9.200 12.500 4.842 1.00 84.62 68 THR A C 1
ATOM 552 O O . THR A 1 68 ? -9.406 11.461 4.218 1.00 84.62 68 THR A O 1
ATOM 555 N N . ILE A 1 69 ? -9.377 12.618 6.156 1.00 87.44 69 ILE A N 1
ATOM 556 C CA . ILE A 1 69 ? -9.789 11.526 7.041 1.00 87.44 69 ILE A CA 1
ATOM 557 C C . ILE A 1 69 ? -10.995 11.947 7.887 1.00 87.44 69 ILE A C 1
ATOM 55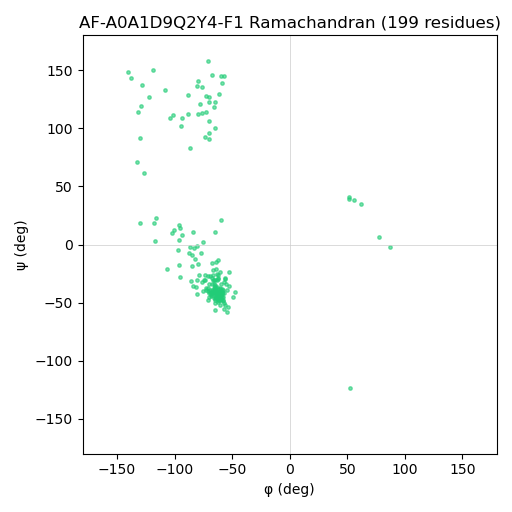9 O O . ILE A 1 69 ? -11.037 13.056 8.419 1.00 87.44 69 ILE A O 1
ATOM 563 N N . GLY A 1 70 ? -11.970 11.054 8.035 1.00 86.50 70 GLY A N 1
ATOM 564 C CA . GLY A 1 70 ? -13.156 11.198 8.887 1.00 86.50 70 GLY A CA 1
ATOM 565 C C . GLY A 1 70 ? -13.003 10.568 10.280 1.00 86.50 70 GLY A C 1
ATOM 566 O O . GLY A 1 70 ? -13.984 10.406 11.015 1.00 86.50 70 GLY A O 1
ATOM 567 N N . ILE A 1 71 ? -11.772 10.234 10.684 1.00 88.06 71 ILE A N 1
ATOM 568 C CA . ILE A 1 71 ? -11.464 9.662 12.000 1.00 88.06 71 ILE A CA 1
ATOM 569 C C . ILE A 1 71 ? -11.751 10.693 13.104 1.00 88.06 71 ILE A C 1
ATOM 571 O O . ILE A 1 71 ? -11.121 11.744 13.183 1.00 88.06 71 ILE A O 1
ATOM 575 N N . LYS A 1 72 ? -12.682 10.364 14.011 1.0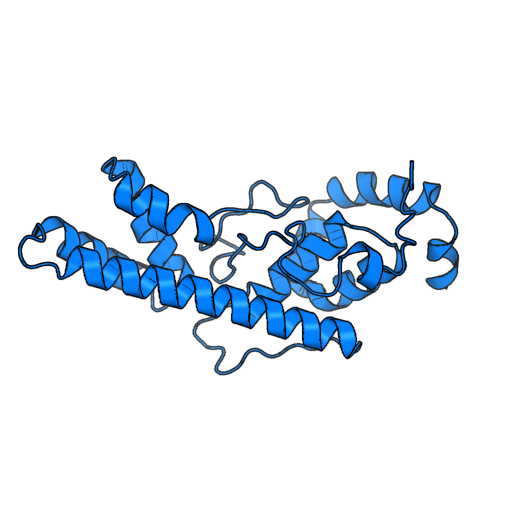0 86.56 72 LYS A N 1
ATOM 576 C CA . LYS A 1 72 ? -13.062 11.242 15.137 1.00 86.56 72 LYS A CA 1
ATOM 577 C C . LYS A 1 72 ? -12.023 11.299 16.258 1.00 86.56 72 LYS A C 1
ATOM 579 O O . LYS A 1 72 ? -11.951 12.295 16.970 1.00 86.56 72 LYS A O 1
ATOM 584 N N . ASP A 1 73 ? -11.275 10.218 16.465 1.00 85.56 73 ASP A N 1
ATOM 585 C CA . ASP A 1 73 ? -10.213 10.175 17.471 1.00 85.56 73 ASP A CA 1
ATOM 586 C C . ASP A 1 73 ? -8.991 10.943 16.956 1.00 85.56 73 ASP A C 1
ATOM 588 O O . ASP A 1 73 ? -8.335 10.523 16.004 1.00 85.56 73 ASP A O 1
ATOM 592 N N . GLN A 1 74 ? -8.676 12.069 17.597 1.00 87.38 74 GLN A N 1
ATOM 593 C CA . GLN A 1 74 ? -7.600 12.955 17.161 1.00 87.38 74 GLN A CA 1
ATOM 594 C C . GLN A 1 74 ? -6.215 12.290 17.198 1.00 87.38 74 GLN A C 1
ATOM 596 O O . GLN A 1 74 ? -5.355 12.642 16.392 1.00 87.38 74 GLN A O 1
ATOM 601 N N . ARG A 1 75 ? -5.981 11.331 18.106 1.00 85.06 75 ARG A N 1
ATOM 602 C CA . ARG A 1 75 ? -4.697 10.619 18.184 1.00 85.06 75 ARG A CA 1
ATOM 603 C C . ARG A 1 75 ? -4.537 9.692 16.988 1.00 85.06 75 ARG A C 1
ATOM 605 O O . ARG A 1 75 ? -3.510 9.745 16.321 1.00 85.06 75 ARG A O 1
ATOM 612 N N . LEU A 1 76 ? -5.572 8.906 16.687 1.00 86.75 76 LEU A N 1
ATOM 613 C CA . LEU A 1 76 ? -5.581 8.019 15.519 1.00 86.75 76 LEU A CA 1
ATOM 614 C C . LEU A 1 76 ? -5.530 8.809 14.210 1.00 86.75 76 LEU A C 1
ATOM 616 O O . LEU A 1 76 ? -4.822 8.418 13.290 1.00 86.75 76 LEU A O 1
ATOM 620 N N . ALA A 1 77 ? -6.230 9.943 14.143 1.00 90.00 77 ALA A N 1
ATOM 621 C CA . ALA A 1 77 ? -6.201 10.825 12.985 1.00 90.00 77 ALA A CA 1
ATOM 622 C C . ALA A 1 77 ? -4.792 11.374 12.724 1.00 90.00 77 ALA A C 1
ATOM 624 O O . ALA A 1 77 ? -4.292 11.292 11.604 1.00 90.00 77 ALA A O 1
ATOM 625 N N . LYS A 1 78 ? -4.123 11.881 13.768 1.00 88.81 78 LYS A N 1
ATOM 626 C CA . LYS A 1 78 ? -2.739 12.358 13.671 1.00 88.81 78 LYS A CA 1
ATOM 627 C C . LYS A 1 78 ? -1.804 11.247 13.187 1.00 88.81 78 LYS A C 1
ATOM 629 O O . LYS A 1 78 ? -1.018 11.471 12.273 1.00 88.81 78 LYS A O 1
ATOM 634 N N . TYR A 1 79 ? -1.943 10.053 13.753 1.00 86.56 79 TYR A N 1
ATOM 635 C CA . TYR A 1 79 ? -1.118 8.907 13.390 1.00 86.56 79 TYR A CA 1
ATOM 636 C C . TYR A 1 79 ? -1.340 8.461 11.933 1.00 86.56 79 TYR A C 1
ATOM 638 O O . TYR A 1 79 ? -0.382 8.242 11.198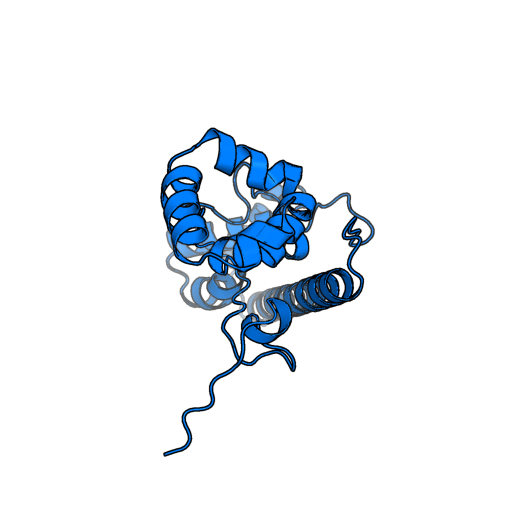 1.00 86.56 79 TYR A O 1
ATOM 646 N N . ALA A 1 80 ? -2.591 8.429 11.459 1.00 90.94 80 ALA A N 1
ATOM 647 C CA . ALA A 1 80 ? -2.903 8.119 10.062 1.00 90.94 80 ALA A CA 1
ATOM 648 C C . ALA A 1 80 ? -2.263 9.116 9.076 1.00 90.94 80 ALA A C 1
ATOM 650 O O . ALA A 1 80 ? -1.787 8.709 8.015 1.00 90.94 80 ALA A O 1
ATOM 651 N N . VAL A 1 81 ? -2.224 10.407 9.431 1.00 91.44 81 VAL A N 1
ATOM 652 C CA . VAL A 1 81 ? -1.560 11.458 8.639 1.00 91.44 81 VAL A CA 1
ATOM 653 C C . VAL A 1 81 ? -0.043 11.272 8.624 1.00 91.44 81 VAL A C 1
ATOM 655 O O . VAL A 1 81 ? 0.572 11.385 7.566 1.00 91.44 81 VAL A O 1
ATOM 658 N N . GLU A 1 82 ? 0.573 10.962 9.766 1.00 89.69 82 GLU A N 1
ATOM 659 C CA . GLU A 1 82 ? 2.015 10.686 9.845 1.00 89.69 82 GLU A CA 1
ATOM 660 C C . GLU A 1 82 ? 2.411 9.504 8.951 1.00 89.69 82 GLU A C 1
ATOM 662 O O . GLU A 1 82 ? 3.381 9.596 8.199 1.00 89.69 82 GLU A O 1
ATOM 667 N N . LEU A 1 83 ? 1.612 8.435 8.956 1.00 90.00 83 LEU A N 1
ATOM 668 C CA . LEU A 1 83 ? 1.822 7.267 8.099 1.00 90.00 83 LEU A CA 1
ATOM 669 C C . LEU A 1 83 ? 1.635 7.587 6.616 1.00 90.00 83 LEU A C 1
ATOM 671 O O . LEU A 1 83 ? 2.439 7.157 5.789 1.00 90.00 83 LEU A O 1
ATOM 675 N N . HIS A 1 84 ? 0.614 8.375 6.273 1.00 93.06 84 HIS A N 1
ATOM 676 C CA . HIS A 1 84 ? 0.407 8.828 4.899 1.00 93.06 84 HIS A CA 1
ATOM 677 C C . HIS A 1 84 ? 1.607 9.649 4.398 1.00 93.06 84 HIS A C 1
ATOM 679 O O . HIS A 1 84 ? 2.118 9.406 3.305 1.00 93.06 84 HIS A O 1
ATOM 685 N N . ASN A 1 85 ? 2.125 10.560 5.227 1.00 91.00 85 ASN A N 1
ATOM 686 C CA . ASN A 1 85 ? 3.308 11.358 4.903 1.00 91.00 85 ASN A CA 1
ATOM 687 C C . ASN A 1 85 ? 4.570 10.498 4.757 1.00 91.00 85 ASN A C 1
ATOM 689 O O . ASN A 1 85 ? 5.369 10.735 3.852 1.00 91.00 85 ASN A O 1
ATOM 693 N N . LEU A 1 86 ? 4.746 9.486 5.612 1.00 89.88 86 LEU A N 1
ATOM 694 C CA . LEU A 1 86 ? 5.855 8.537 5.509 1.00 89.88 86 LEU A CA 1
ATOM 695 C C . LEU A 1 86 ? 5.812 7.778 4.177 1.00 89.88 86 LEU A C 1
ATOM 697 O O . LEU A 1 86 ? 6.835 7.670 3.498 1.00 89.88 86 LEU A O 1
ATOM 701 N N . LEU A 1 87 ? 4.634 7.296 3.771 1.00 91.06 87 LEU A N 1
ATOM 702 C CA . LEU A 1 87 ? 4.441 6.672 2.460 1.00 91.06 87 LEU A CA 1
ATOM 703 C C . LEU A 1 87 ? 4.731 7.652 1.320 1.00 91.06 87 LEU A C 1
ATOM 705 O O . LEU A 1 87 ? 5.402 7.282 0.360 1.00 91.06 87 LEU A O 1
ATOM 709 N N . GLY A 1 88 ? 4.307 8.910 1.448 1.00 91.06 88 GLY A N 1
ATOM 710 C CA . GLY A 1 88 ? 4.634 9.965 0.488 1.00 91.06 88 GLY A CA 1
ATOM 711 C C . GLY A 1 88 ? 6.141 10.181 0.344 1.00 91.06 88 GLY A C 1
ATOM 712 O O . GLY A 1 88 ? 6.645 10.294 -0.771 1.00 91.06 88 GLY A O 1
ATOM 713 N N . GLY A 1 89 ? 6.879 10.155 1.458 1.00 90.75 89 GLY A N 1
ATOM 714 C CA . GLY A 1 89 ? 8.341 10.202 1.461 1.00 90.75 89 GLY A CA 1
ATOM 715 C C . GLY A 1 89 ? 8.972 9.010 0.738 1.00 90.75 89 GLY A C 1
ATOM 716 O O . GLY A 1 89 ? 9.856 9.207 -0.096 1.00 90.75 89 GLY A O 1
ATOM 717 N N . LYS A 1 90 ? 8.481 7.788 0.997 1.00 89.88 90 LYS A N 1
ATOM 718 C CA . LYS A 1 90 ? 8.920 6.579 0.278 1.00 89.88 90 LYS A CA 1
ATOM 719 C C . LYS A 1 90 ? 8.664 6.700 -1.225 1.00 89.88 90 LYS A C 1
ATOM 721 O O . LYS A 1 90 ? 9.580 6.473 -2.006 1.00 89.88 90 LYS A O 1
ATOM 726 N N . LEU A 1 91 ? 7.463 7.119 -1.631 1.00 91.06 91 LEU A N 1
ATOM 727 C CA . LEU A 1 91 ? 7.116 7.304 -3.043 1.00 91.06 91 LEU A CA 1
ATOM 728 C C . LEU A 1 91 ? 8.013 8.335 -3.727 1.00 91.06 91 LEU A C 1
ATOM 730 O O . LEU A 1 91 ? 8.518 8.076 -4.816 1.00 91.06 91 LEU A O 1
ATOM 734 N N . ALA A 1 92 ? 8.221 9.492 -3.095 1.00 91.56 92 ALA A N 1
ATOM 735 C CA . ALA A 1 92 ? 9.065 10.548 -3.642 1.00 91.56 92 ALA A CA 1
ATOM 736 C C . ALA A 1 92 ? 10.516 10.076 -3.811 1.00 91.56 92 ALA A C 1
ATOM 738 O O . ALA A 1 92 ? 11.124 10.321 -4.853 1.00 91.56 92 ALA A O 1
ATOM 739 N N . TYR A 1 93 ? 11.048 9.356 -2.818 1.00 91.12 93 TYR A N 1
ATOM 740 C CA . TYR A 1 93 ? 12.381 8.763 -2.886 1.00 91.12 93 TYR A CA 1
ATOM 741 C C . TYR A 1 93 ? 12.494 7.740 -4.021 1.00 91.12 93 TYR A C 1
ATOM 743 O O . TYR A 1 93 ? 13.410 7.829 -4.837 1.00 91.12 93 TYR A O 1
ATOM 751 N N . THR A 1 94 ? 11.545 6.804 -4.115 1.00 90.69 94 THR A N 1
ATOM 752 C CA . THR A 1 94 ? 11.526 5.789 -5.175 1.00 90.69 94 THR A CA 1
ATOM 753 C C . THR A 1 94 ? 11.428 6.436 -6.554 1.00 90.69 94 THR A C 1
ATOM 755 O O . THR A 1 94 ? 12.197 6.092 -7.447 1.00 90.69 94 THR A O 1
ATOM 758 N N . HIS A 1 95 ? 10.560 7.436 -6.723 1.00 89.38 95 HIS A N 1
ATOM 759 C CA . HIS A 1 95 ? 10.449 8.175 -7.980 1.00 89.38 95 HIS A CA 1
ATOM 760 C C . HIS A 1 95 ? 11.764 8.873 -8.352 1.00 89.38 95 HIS A C 1
ATOM 762 O O . HIS A 1 95 ? 12.216 8.789 -9.491 1.00 89.38 95 HIS A O 1
ATOM 768 N N . GLN A 1 96 ? 12.406 9.542 -7.389 1.00 90.00 96 GLN A N 1
ATOM 769 C CA . GLN A 1 96 ? 13.689 10.208 -7.603 1.00 90.00 96 GLN A CA 1
ATOM 770 C C . GLN A 1 96 ? 14.789 9.217 -8.002 1.00 90.00 96 GLN A C 1
ATOM 772 O O . GLN A 1 96 ? 15.601 9.532 -8.871 1.00 90.00 96 GLN A O 1
ATOM 777 N N . ALA A 1 97 ? 14.827 8.042 -7.373 1.00 88.12 97 ALA A N 1
ATOM 778 C CA . ALA A 1 97 ? 15.793 6.998 -7.688 1.00 88.12 97 ALA A CA 1
ATOM 779 C C . ALA A 1 97 ? 15.614 6.476 -9.121 1.00 88.12 97 ALA A C 1
ATOM 781 O O . ALA A 1 97 ? 16.597 6.428 -9.854 1.00 88.12 97 ALA A O 1
ATOM 782 N N . ILE A 1 98 ? 14.370 6.215 -9.548 1.00 85.56 98 ILE A N 1
ATOM 783 C CA . ILE A 1 98 ? 14.065 5.847 -10.941 1.00 85.56 98 ILE A CA 1
ATOM 784 C C . ILE A 1 98 ? 14.585 6.925 -11.890 1.00 85.56 98 ILE A C 1
ATOM 786 O O . ILE A 1 98 ? 15.356 6.625 -12.790 1.00 85.56 98 ILE A O 1
ATOM 790 N N . LEU A 1 99 ? 14.242 8.197 -11.660 1.00 83.62 99 LEU A N 1
ATOM 791 C CA . LEU A 1 99 ? 14.694 9.282 -12.535 1.00 83.62 99 LEU A CA 1
ATOM 792 C C . LEU A 1 99 ? 16.225 9.386 -12.590 1.00 83.62 99 LEU A C 1
ATOM 794 O O . LEU A 1 99 ? 16.798 9.545 -13.663 1.00 83.62 99 LEU A O 1
ATOM 798 N N . ARG A 1 100 ? 16.915 9.288 -11.453 1.00 82.81 100 ARG A N 1
ATOM 799 C CA . ARG A 1 100 ? 18.381 9.356 -11.424 1.00 82.81 100 ARG A CA 1
ATOM 800 C C . ARG A 1 100 ? 19.012 8.230 -12.244 1.00 82.81 100 ARG A C 1
ATOM 802 O O . ARG A 1 100 ? 19.967 8.484 -12.976 1.00 82.81 100 ARG A O 1
ATOM 809 N N . ASP A 1 101 ? 18.488 7.019 -12.110 1.00 74.31 101 ASP A N 1
ATOM 810 C CA . ASP A 1 101 ? 19.079 5.831 -12.714 1.00 74.31 101 ASP A CA 1
ATOM 811 C C . ASP A 1 101 ? 18.690 5.718 -14.207 1.00 74.31 101 ASP A C 1
ATOM 813 O O . ASP A 1 101 ? 19.511 5.305 -15.024 1.00 74.31 101 ASP A O 1
A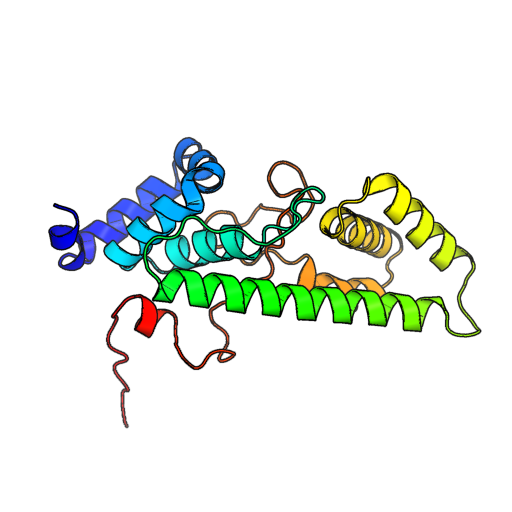TOM 817 N N . THR A 1 102 ? 17.506 6.210 -14.603 1.00 69.06 102 THR A N 1
ATOM 818 C CA . THR A 1 102 ? 17.057 6.288 -16.006 1.00 69.06 102 THR A CA 1
ATOM 819 C C . THR A 1 102 ? 17.648 7.466 -16.787 1.00 69.06 102 THR A C 1
ATOM 821 O O . THR A 1 102 ? 17.769 7.378 -18.003 1.00 69.06 102 THR A O 1
ATOM 824 N N . PHE A 1 103 ? 18.033 8.574 -16.150 1.00 63.88 103 PHE A N 1
ATOM 825 C CA . PHE A 1 103 ? 18.642 9.729 -16.840 1.00 63.88 103 PHE A CA 1
ATOM 826 C C . PHE A 1 103 ? 20.167 9.805 -16.683 1.00 63.88 103 PHE A C 1
ATOM 828 O O . PHE A 1 103 ? 20.789 10.799 -17.068 1.00 63.88 103 PHE A O 1
ATOM 835 N N . ALA A 1 104 ? 20.798 8.759 -16.145 1.00 63.31 104 ALA A N 1
ATOM 836 C CA . ALA A 1 104 ? 22.245 8.625 -16.201 1.00 63.31 104 ALA A CA 1
ATOM 837 C C . ALA A 1 104 ? 22.711 8.593 -17.678 1.00 63.31 104 ALA A C 1
ATOM 839 O O . ALA A 1 104 ? 22.019 8.019 -18.516 1.00 63.31 104 ALA A O 1
ATOM 840 N N . PRO A 1 105 ? 23.882 9.165 -18.026 1.00 53.59 105 PRO A N 1
ATOM 841 C CA . PRO A 1 105 ? 24.336 9.385 -19.413 1.00 53.59 105 PRO A CA 1
ATOM 842 C C . PRO A 1 105 ? 24.607 8.113 -20.249 1.00 53.59 105 PRO A C 1
ATOM 844 O O . PRO A 1 105 ? 25.179 8.203 -21.331 1.00 53.59 105 PRO A O 1
ATOM 847 N N . TYR A 1 106 ? 24.203 6.944 -19.755 1.00 52.28 106 TYR A N 1
ATOM 848 C CA . TYR A 1 106 ? 24.332 5.634 -20.389 1.00 52.28 106 TYR A CA 1
ATOM 849 C C . TYR A 1 106 ? 23.009 4.850 -20.392 1.00 52.28 106 TYR A C 1
ATOM 851 O O . TYR A 1 106 ? 23.042 3.625 -20.501 1.00 52.28 106 TYR A O 1
ATOM 859 N N . SER A 1 107 ? 21.859 5.505 -20.194 1.00 61.41 107 SER A N 1
ATOM 860 C CA . SER A 1 107 ? 20.590 4.784 -20.153 1.00 61.41 107 SER A CA 1
ATOM 861 C C . SER A 1 107 ? 20.194 4.261 -21.531 1.00 61.41 107 SER A C 1
ATOM 863 O O . SER A 1 107 ? 20.189 4.980 -22.526 1.00 61.41 107 SER A O 1
ATOM 865 N N . ASP A 1 108 ? 19.920 2.962 -21.552 1.00 68.00 108 ASP A N 1
ATOM 866 C CA . ASP A 1 108 ? 19.386 2.201 -22.676 1.00 68.00 108 ASP A CA 1
ATOM 867 C C . ASP A 1 108 ? 18.023 2.768 -23.121 1.00 68.00 108 ASP A C 1
ATOM 869 O O . ASP A 1 108 ? 17.190 3.091 -22.266 1.00 68.00 108 ASP A O 1
ATOM 873 N N . ASP A 1 109 ? 17.772 2.863 -24.432 1.00 73.81 109 ASP A N 1
ATOM 874 C CA . ASP A 1 109 ? 16.506 3.372 -25.001 1.00 73.81 109 ASP A CA 1
ATOM 875 C C . ASP A 1 109 ? 15.295 2.575 -24.476 1.00 73.81 109 ASP A C 1
ATOM 877 O O . ASP A 1 109 ? 14.210 3.125 -24.265 1.00 73.81 109 ASP A O 1
ATOM 881 N N . ALA A 1 110 ? 15.517 1.297 -24.150 1.00 75.19 110 ALA A N 1
ATOM 882 C CA . ALA A 1 110 ? 14.536 0.411 -23.533 1.00 75.19 110 ALA A CA 1
ATOM 883 C C . ALA A 1 110 ? 13.970 0.949 -22.202 1.00 75.19 110 ALA A C 1
ATOM 885 O O . ALA A 1 110 ? 12.801 0.721 -21.890 1.00 75.19 110 ALA A O 1
ATOM 886 N N . TRP A 1 111 ? 14.760 1.693 -21.415 1.00 76.00 111 TRP A N 1
ATOM 887 C CA . TRP A 1 111 ? 14.287 2.258 -20.146 1.00 76.00 111 TRP A CA 1
ATOM 888 C C . TRP A 1 111 ? 13.288 3.386 -20.349 1.00 76.00 111 TRP A C 1
ATOM 890 O O . TRP A 1 111 ? 12.321 3.503 -19.598 1.00 76.00 111 TRP A O 1
ATOM 900 N N . GLN A 1 112 ? 13.532 4.235 -21.344 1.00 78.50 112 GLN A N 1
ATOM 901 C CA . GLN A 1 112 ? 12.649 5.361 -21.626 1.00 78.50 112 GLN A CA 1
ATOM 902 C C . GLN A 1 112 ? 11.310 4.866 -22.166 1.00 78.50 112 GLN A C 1
ATOM 904 O O . GLN A 1 112 ? 10.269 5.381 -21.764 1.00 78.50 112 GLN A O 1
ATOM 909 N N . GLU A 1 113 ? 11.341 3.839 -23.017 1.00 83.12 113 GLU A N 1
ATOM 910 C CA . GLU A 1 113 ? 10.139 3.196 -23.543 1.00 83.12 113 GLU A CA 1
ATOM 911 C C . GLU A 1 113 ? 9.310 2.545 -22.426 1.00 83.12 113 GLU A C 1
ATOM 913 O O . GLU A 1 113 ? 8.111 2.803 -22.335 1.00 83.12 113 GLU A O 1
ATOM 918 N N . LEU A 1 114 ? 9.944 1.803 -21.509 1.00 85.00 114 LEU A N 1
ATOM 919 C CA . LEU A 1 114 ? 9.260 1.193 -20.362 1.00 85.00 114 LEU A CA 1
ATOM 920 C C . LEU A 1 114 ? 8.558 2.248 -19.493 1.00 85.00 114 LEU A C 1
ATOM 922 O O . LEU A 1 114 ? 7.374 2.117 -19.181 1.00 85.00 114 LEU A O 1
ATOM 926 N N . LEU A 1 115 ? 9.255 3.332 -19.131 1.00 86.44 115 LEU A N 1
ATOM 927 C CA . LEU A 1 115 ? 8.649 4.401 -18.328 1.00 86.44 115 LEU A CA 1
ATOM 928 C C . LEU A 1 115 ? 7.524 5.131 -19.073 1.00 86.44 115 LEU A C 1
ATOM 930 O O . LEU A 1 115 ? 6.534 5.519 -18.448 1.00 86.44 115 LEU A O 1
ATOM 934 N N . ALA A 1 116 ? 7.664 5.333 -20.386 1.00 85.50 116 ALA A N 1
ATOM 935 C CA . ALA A 1 116 ? 6.643 5.976 -21.205 1.00 85.50 116 ALA A CA 1
ATOM 936 C C . ALA A 1 116 ? 5.364 5.128 -21.275 1.00 85.50 116 ALA A C 1
ATOM 938 O O . ALA A 1 116 ? 4.277 5.657 -21.030 1.00 85.50 116 ALA A O 1
ATOM 939 N N . ASN A 1 117 ? 5.500 3.821 -21.510 1.00 88.31 117 ASN A N 1
ATOM 940 C CA . ASN A 1 117 ? 4.376 2.884 -21.540 1.00 88.31 117 ASN A CA 1
ATOM 941 C C . ASN A 1 117 ? 3.668 2.840 -20.180 1.00 88.31 117 ASN A C 1
ATOM 943 O O . ASN A 1 117 ? 2.456 3.041 -20.095 1.00 88.31 117 ASN A O 1
ATOM 947 N N . ALA A 1 118 ? 4.432 2.716 -19.089 1.00 90.31 118 ALA A N 1
ATOM 948 C CA . ALA A 1 118 ? 3.866 2.727 -17.745 1.00 90.31 118 ALA A CA 1
ATOM 949 C C . ALA A 1 118 ? 3.126 4.038 -17.425 1.00 90.31 118 ALA A C 1
ATOM 951 O O . ALA A 1 118 ? 2.094 4.029 -16.746 1.00 90.31 118 ALA A O 1
ATOM 952 N N . ALA A 1 119 ? 3.630 5.183 -17.897 1.00 89.31 119 ALA A N 1
ATOM 953 C CA . ALA A 1 119 ? 2.961 6.468 -17.715 1.00 89.31 119 ALA A CA 1
ATOM 954 C C . ALA A 1 119 ? 1.597 6.501 -18.422 1.00 89.31 119 ALA A C 1
ATOM 956 O O . ALA A 1 119 ? 0.616 6.942 -17.813 1.00 89.31 119 ALA A O 1
ATOM 957 N N . GLU A 1 120 ? 1.515 5.990 -19.651 1.00 89.62 120 GLU A N 1
ATOM 958 C CA . GLU A 1 120 ? 0.271 5.897 -20.420 1.00 89.62 120 GLU A CA 1
ATOM 959 C C . GLU A 1 120 ? -0.741 4.949 -19.751 1.00 89.62 120 GLU A C 1
ATOM 961 O O . GLU A 1 120 ? -1.874 5.349 -19.449 1.00 89.62 120 GLU A O 1
ATOM 966 N N . ASP A 1 121 ? -0.310 3.738 -19.394 1.00 88.94 121 ASP A N 1
ATOM 967 C CA . ASP A 1 121 ? -1.171 2.697 -18.818 1.00 88.94 121 ASP A CA 1
ATOM 968 C C . ASP A 1 121 ? -1.688 3.037 -17.416 1.00 88.94 121 ASP A C 1
ATOM 970 O O . ASP A 1 121 ? -2.793 2.635 -17.010 1.00 88.94 121 ASP A O 1
ATOM 974 N N . SER A 1 122 ? -0.916 3.826 -16.666 1.00 88.62 122 SER A N 1
ATOM 975 C CA . SER A 1 122 ? -1.273 4.249 -15.314 1.00 88.62 122 SER A CA 1
ATOM 976 C C . SER A 1 122 ? -2.484 5.180 -15.261 1.00 88.62 122 SER A C 1
ATOM 978 O O . SER A 1 122 ? -3.132 5.275 -14.211 1.00 88.62 122 SER A O 1
ATOM 980 N N . GLN A 1 123 ? -2.808 5.865 -16.367 1.00 85.38 123 GLN A N 1
ATOM 981 C CA . GLN A 1 123 ? -3.887 6.858 -16.452 1.00 85.38 123 GLN A CA 1
ATOM 982 C C . GLN A 1 123 ? -3.797 7.931 -15.348 1.00 85.38 123 GLN A C 1
ATOM 984 O O . GLN A 1 123 ? -4.803 8.325 -14.753 1.00 85.38 123 GLN A O 1
ATOM 989 N N . GLY A 1 124 ? -2.577 8.367 -15.021 1.00 83.12 124 GLY A N 1
ATOM 990 C CA . GLY A 1 124 ? -2.321 9.368 -13.980 1.00 83.12 124 GLY A CA 1
ATOM 991 C C . GLY A 1 124 ? -2.409 8.839 -12.544 1.00 83.12 124 GLY A C 1
ATOM 992 O O . GLY A 1 124 ? -2.319 9.617 -11.596 1.00 83.12 124 GLY A O 1
ATOM 993 N N . CYS A 1 125 ? -2.574 7.528 -12.347 1.00 89.94 125 CYS A N 1
ATOM 994 C CA . CYS A 1 125 ? -2.503 6.916 -11.027 1.00 89.94 125 CYS A CA 1
ATOM 995 C C . CYS A 1 125 ? -1.064 6.514 -10.686 1.00 89.94 125 CYS A C 1
ATOM 997 O O . CYS A 1 125 ? -0.524 5.557 -11.235 1.00 89.94 125 CYS A O 1
ATOM 999 N N . LEU A 1 126 ? -0.476 7.196 -9.703 1.00 89.69 126 LEU A N 1
ATOM 1000 C CA . LEU A 1 126 ? 0.916 6.985 -9.304 1.00 89.69 126 LEU A CA 1
ATOM 1001 C C . LEU A 1 126 ? 1.218 5.545 -8.853 1.00 89.69 126 LEU A C 1
ATOM 1003 O O . LEU A 1 126 ? 2.274 5.003 -9.162 1.00 89.69 126 LEU A O 1
ATOM 1007 N N . ILE A 1 127 ? 0.290 4.902 -8.145 1.00 92.94 127 ILE A N 1
ATOM 1008 C CA . ILE A 1 127 ? 0.495 3.528 -7.667 1.00 92.94 127 ILE A CA 1
ATOM 1009 C C . ILE A 1 127 ? 0.467 2.549 -8.843 1.00 92.94 127 ILE A C 1
ATOM 1011 O O . ILE A 1 127 ? 1.318 1.669 -8.923 1.00 92.94 127 ILE A O 1
ATOM 1015 N N . ARG A 1 128 ? -0.460 2.739 -9.791 1.00 93.25 128 ARG A N 1
ATOM 1016 C CA . ARG A 1 128 ? -0.496 1.947 -11.029 1.00 93.25 128 ARG A CA 1
ATOM 1017 C C . ARG A 1 128 ? 0.759 2.143 -11.863 1.00 93.25 128 ARG A C 1
ATOM 1019 O O . ARG A 1 128 ? 1.250 1.170 -12.414 1.00 93.25 128 ARG A O 1
ATOM 1026 N N . TYR A 1 129 ? 1.286 3.362 -11.922 1.00 93.38 129 TYR A N 1
ATOM 1027 C CA . TYR A 1 129 ? 2.544 3.650 -12.604 1.00 93.38 129 TYR A CA 1
ATOM 1028 C C . TYR A 1 129 ? 3.688 2.800 -12.041 1.00 93.38 129 TYR A C 1
ATOM 1030 O O . TYR A 1 129 ? 4.296 2.029 -12.774 1.00 93.38 129 TYR A O 1
ATOM 1038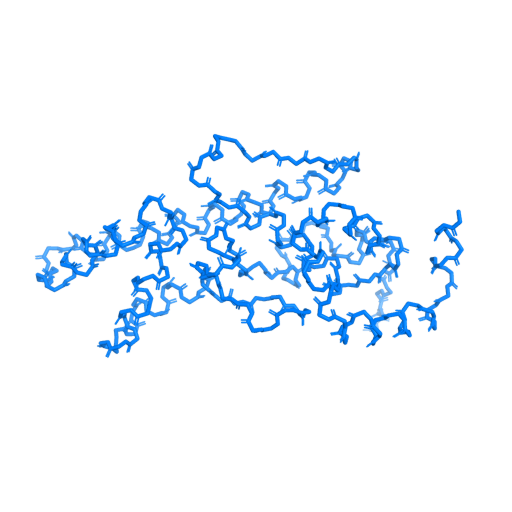 N N . PHE A 1 130 ? 3.924 2.853 -10.726 1.00 93.62 130 PHE A N 1
ATOM 1039 C CA . PHE A 1 130 ? 4.975 2.047 -10.098 1.00 93.62 130 PHE A CA 1
ATOM 1040 C C . PHE A 1 130 ? 4.738 0.543 -10.227 1.00 93.62 130 PHE A C 1
ATOM 1042 O O . PHE A 1 130 ? 5.691 -0.208 -10.415 1.00 93.62 130 PHE A O 1
ATOM 1049 N N . ARG A 1 131 ? 3.478 0.105 -10.145 1.00 94.56 131 ARG A N 1
ATOM 1050 C CA . ARG A 1 131 ? 3.110 -1.299 -10.322 1.00 94.56 131 ARG A CA 1
ATOM 1051 C C . ARG A 1 131 ? 3.407 -1.794 -11.737 1.00 94.56 131 ARG A C 1
ATOM 1053 O O . ARG A 1 131 ? 4.009 -2.845 -11.874 1.00 94.56 131 ARG A O 1
ATOM 1060 N N . THR A 1 132 ? 3.047 -1.014 -12.753 1.00 93.06 132 THR A N 1
ATOM 1061 C CA . THR A 1 132 ? 3.282 -1.366 -14.164 1.00 93.06 132 THR A CA 1
ATOM 1062 C C . THR A 1 132 ? 4.779 -1.511 -14.428 1.00 93.06 132 THR A C 1
ATOM 1064 O O . THR A 1 132 ? 5.214 -2.536 -14.932 1.00 93.06 132 THR A O 1
ATOM 1067 N N . ILE A 1 133 ? 5.589 -0.557 -13.948 1.00 92.19 133 ILE A N 1
ATOM 1068 C CA . ILE A 1 133 ? 7.056 -0.646 -14.045 1.00 92.19 133 ILE A CA 1
ATOM 1069 C C . ILE A 1 133 ? 7.585 -1.904 -13.351 1.00 92.19 133 ILE A C 1
ATOM 1071 O O . ILE A 1 133 ? 8.502 -2.546 -13.853 1.00 92.19 133 ILE A O 1
ATOM 1075 N N . TYR A 1 134 ? 7.047 -2.234 -12.177 1.00 92.94 134 TYR A N 1
ATOM 1076 C CA . TYR A 1 134 ? 7.470 -3.405 -11.417 1.00 92.94 134 TYR A CA 1
ATOM 1077 C C . TYR A 1 134 ? 7.146 -4.712 -12.147 1.00 92.94 134 TYR A C 1
ATOM 1079 O O . TYR A 1 134 ? 8.014 -5.577 -12.244 1.00 92.94 134 TYR A O 1
ATOM 1087 N N . ASP A 1 135 ? 5.929 -4.840 -12.671 1.00 93.19 135 ASP A N 1
ATOM 1088 C CA . ASP A 1 135 ? 5.485 -6.033 -13.391 1.00 93.19 135 ASP A CA 1
ATOM 1089 C C . ASP A 1 135 ? 6.305 -6.219 -14.680 1.00 93.19 135 ASP A C 1
ATOM 1091 O O . ASP A 1 135 ? 6.870 -7.295 -14.888 1.00 93.19 135 ASP A O 1
ATOM 1095 N N . ASP A 1 136 ? 6.507 -5.152 -15.459 1.00 90.38 136 ASP A N 1
ATOM 1096 C CA . ASP A 1 136 ? 7.372 -5.174 -16.645 1.00 90.38 136 ASP A CA 1
ATOM 1097 C C . ASP A 1 136 ? 8.809 -5.561 -16.271 1.00 90.38 136 ASP A C 1
ATOM 1099 O O . ASP A 1 136 ? 9.411 -6.435 -16.896 1.00 90.38 136 ASP A O 1
ATOM 1103 N N . ALA A 1 137 ? 9.361 -4.969 -15.204 1.00 89.12 137 ALA A N 1
ATOM 1104 C CA . ALA A 1 137 ? 10.705 -5.278 -14.725 1.00 89.12 137 ALA A CA 1
ATOM 1105 C C . ALA A 1 137 ? 10.869 -6.755 -14.334 1.00 89.12 137 ALA A C 1
ATOM 1107 O O . ALA A 1 137 ? 11.952 -7.307 -14.544 1.00 89.12 137 ALA A O 1
ATOM 1108 N N . ILE A 1 138 ? 9.828 -7.409 -13.803 1.00 91.25 138 ILE A N 1
ATOM 1109 C CA . ILE A 1 138 ? 9.835 -8.859 -13.558 1.00 91.25 138 ILE A CA 1
ATOM 1110 C C . ILE A 1 138 ? 9.926 -9.623 -14.878 1.00 91.25 138 ILE A C 1
ATOM 1112 O O . ILE A 1 138 ? 10.756 -10.530 -14.990 1.00 91.25 138 ILE A O 1
ATOM 1116 N N . GLU A 1 139 ? 9.106 -9.270 -15.869 1.00 89.94 139 GLU A N 1
ATOM 1117 C CA . GLU A 1 139 ? 9.080 -9.957 -17.166 1.00 89.94 139 GLU A CA 1
ATOM 1118 C C . GLU A 1 139 ? 10.445 -9.914 -17.863 1.00 89.94 139 GLU A C 1
ATOM 1120 O O . GLU A 1 139 ? 10.907 -10.930 -18.392 1.00 89.94 139 GLU A O 1
ATOM 1125 N N . ILE A 1 140 ? 11.133 -8.771 -17.787 1.00 86.19 140 ILE A N 1
ATOM 1126 C CA . ILE A 1 140 ? 12.471 -8.580 -18.365 1.00 86.19 140 ILE A CA 1
ATOM 1127 C C . ILE A 1 140 ? 13.628 -8.854 -17.383 1.00 86.19 140 ILE A C 1
ATOM 1129 O O . ILE A 1 140 ? 14.786 -8.611 -17.721 1.00 86.19 140 ILE A O 1
ATOM 1133 N N . GLN A 1 141 ? 13.341 -9.387 -16.188 1.00 87.62 141 GLN A N 1
ATOM 1134 C CA . GLN A 1 141 ? 14.317 -9.779 -15.154 1.00 87.62 141 GLN A CA 1
ATOM 1135 C C . GLN A 1 141 ? 15.280 -8.656 -14.712 1.00 87.62 141 GLN A C 1
ATOM 1137 O O . GLN A 1 141 ? 16.465 -8.880 -14.448 1.00 87.62 141 GLN A O 1
ATOM 1142 N N . GLN A 1 142 ? 14.772 -7.431 -14.602 1.00 84.50 142 GLN A N 1
ATOM 1143 C CA . GLN A 1 142 ? 15.539 -6.256 -14.193 1.00 84.50 142 GLN A CA 1
ATOM 1144 C C . GLN A 1 142 ? 15.583 -6.100 -12.671 1.00 84.50 142 GLN A C 1
ATOM 1146 O O . GLN A 1 142 ? 14.852 -5.308 -12.076 1.00 84.50 142 GLN A O 1
ATOM 1151 N N . ASN A 1 143 ? 16.504 -6.825 -12.037 1.00 86.25 143 ASN A N 1
ATOM 1152 C CA . ASN A 1 143 ? 16.615 -6.892 -10.575 1.00 86.25 143 ASN A CA 1
ATOM 1153 C C . ASN A 1 143 ? 16.766 -5.523 -9.891 1.00 86.25 143 ASN A C 1
ATOM 1155 O O . ASN A 1 143 ? 16.217 -5.326 -8.817 1.00 86.25 143 ASN A O 1
ATOM 1159 N N . VAL A 1 144 ? 17.438 -4.550 -10.520 1.00 85.44 144 VAL A N 1
ATOM 1160 C CA . VAL A 1 144 ? 17.618 -3.208 -9.929 1.00 85.44 144 VAL A CA 1
ATOM 1161 C C . VAL A 1 144 ? 16.277 -2.502 -9.711 1.00 85.44 144 VAL A C 1
ATOM 1163 O O . VAL A 1 144 ? 16.051 -1.928 -8.648 1.00 85.44 144 VAL A O 1
ATOM 1166 N N . LEU A 1 145 ? 15.371 -2.555 -10.694 1.00 85.62 145 LEU A N 1
ATOM 1167 C CA . LEU A 1 145 ? 14.040 -1.964 -10.551 1.00 85.62 145 LEU A CA 1
ATOM 1168 C C . LEU A 1 145 ? 13.159 -2.778 -9.613 1.00 85.62 145 LEU A C 1
ATOM 1170 O O . LEU A 1 145 ? 12.422 -2.191 -8.825 1.00 85.62 145 LEU A O 1
ATOM 1174 N N . ILE A 1 146 ? 13.253 -4.107 -9.680 1.00 90.12 146 ILE A N 1
ATOM 1175 C CA . ILE A 1 146 ? 12.518 -5.001 -8.782 1.00 90.12 146 ILE A CA 1
ATOM 1176 C C . ILE A 1 146 ? 12.869 -4.663 -7.328 1.00 90.12 146 ILE A C 1
ATOM 1178 O O . ILE A 1 146 ? 11.966 -4.405 -6.536 1.00 90.12 146 ILE A O 1
ATOM 1182 N N . ASP A 1 147 ? 14.158 -4.572 -6.997 1.00 90.75 147 ASP A N 1
ATOM 1183 C CA . ASP A 1 147 ? 14.636 -4.257 -5.647 1.00 90.75 147 ASP A CA 1
ATOM 1184 C C . ASP A 1 147 ? 14.235 -2.841 -5.207 1.00 90.75 147 ASP A C 1
ATOM 1186 O O . ASP A 1 147 ? 13.921 -2.607 -4.038 1.00 90.75 147 ASP A O 1
ATOM 1190 N N . LEU A 1 148 ? 14.209 -1.888 -6.142 1.00 90.06 148 LEU A N 1
ATOM 1191 C CA . LEU A 1 148 ? 13.829 -0.504 -5.867 1.00 90.06 148 LEU A CA 1
ATOM 1192 C C . LEU A 1 148 ? 12.319 -0.332 -5.615 1.00 90.06 148 LEU A C 1
ATOM 1194 O O . LEU A 1 148 ? 11.917 0.493 -4.789 1.00 90.06 148 LEU A O 1
ATOM 1198 N N . LEU A 1 149 ? 11.482 -1.075 -6.341 1.00 92.50 149 LEU A N 1
ATOM 1199 C CA . LEU A 1 149 ? 10.021 -0.939 -6.331 1.00 92.50 149 LEU A CA 1
ATOM 1200 C C . LEU A 1 149 ? 9.328 -1.903 -5.367 1.00 92.50 149 LEU A C 1
ATOM 1202 O O . LEU A 1 149 ? 8.266 -1.562 -4.840 1.00 92.50 149 LEU A O 1
ATOM 1206 N N . ALA A 1 150 ? 9.917 -3.069 -5.086 1.00 92.75 150 ALA A N 1
ATOM 1207 C CA . ALA A 1 150 ? 9.346 -4.049 -4.164 1.00 92.75 150 ALA A CA 1
ATOM 1208 C C . ALA A 1 150 ? 8.907 -3.424 -2.822 1.00 92.75 150 ALA A C 1
ATOM 1210 O O . ALA A 1 150 ? 7.756 -3.639 -2.441 1.00 92.75 150 ALA A O 1
ATOM 1211 N N . PRO A 1 151 ? 9.695 -2.545 -2.160 1.00 91.38 151 PRO A N 1
ATOM 1212 C CA . PRO A 1 151 ? 9.309 -1.958 -0.874 1.00 91.38 151 PRO A CA 1
ATOM 1213 C C . PRO A 1 151 ? 8.067 -1.054 -0.902 1.00 91.38 151 PRO A C 1
ATOM 1215 O O . PRO A 1 151 ? 7.561 -0.691 0.162 1.00 91.38 151 PRO A O 1
ATOM 1218 N N . ILE A 1 152 ? 7.605 -0.615 -2.080 1.00 92.62 152 ILE A N 1
ATOM 1219 C CA . ILE A 1 152 ? 6.387 0.200 -2.222 1.00 92.62 152 ILE A CA 1
ATOM 1220 C C . ILE A 1 152 ? 5.201 -0.582 -2.801 1.00 92.62 152 ILE A C 1
ATOM 1222 O O . ILE A 1 152 ? 4.058 -0.188 -2.577 1.00 92.62 152 ILE A O 1
ATOM 1226 N N . ILE A 1 153 ? 5.451 -1.693 -3.499 1.00 93.62 153 ILE A N 1
ATOM 1227 C CA . ILE A 1 153 ? 4.411 -2.545 -4.100 1.00 93.62 153 ILE A CA 1
ATOM 1228 C C . ILE A 1 153 ? 4.043 -3.741 -3.205 1.00 93.62 153 ILE A C 1
ATOM 1230 O O . ILE A 1 153 ? 2.974 -4.329 -3.378 1.00 93.62 153 ILE A O 1
ATOM 1234 N N . GLU A 1 154 ? 4.887 -4.082 -2.229 1.00 93.12 154 GLU A N 1
ATOM 1235 C CA . GLU A 1 154 ? 4.645 -5.177 -1.290 1.00 93.12 154 GLU A CA 1
ATOM 1236 C C . GLU A 1 154 ? 3.322 -5.017 -0.522 1.00 93.12 154 GLU A C 1
ATOM 1238 O O . GLU A 1 154 ? 2.886 -3.912 -0.183 1.00 93.12 154 GLU A O 1
ATOM 1243 N N . ASN A 1 155 ? 2.675 -6.151 -0.253 1.00 93.75 155 ASN A N 1
ATOM 1244 C CA . ASN A 1 155 ? 1.445 -6.218 0.518 1.00 93.75 155 ASN A CA 1
ATOM 1245 C C . ASN A 1 155 ? 1.732 -6.679 1.949 1.00 93.75 155 ASN A C 1
ATOM 1247 O O . ASN A 1 155 ? 2.002 -7.855 2.177 1.00 93.75 155 ASN A O 1
ATOM 1251 N N . ASN A 1 156 ? 1.560 -5.767 2.902 1.00 92.88 156 ASN A N 1
ATOM 1252 C CA . ASN A 1 156 ? 1.676 -6.040 4.332 1.00 92.88 156 ASN A CA 1
ATOM 1253 C C . ASN A 1 156 ? 0.311 -6.203 5.023 1.00 92.88 156 ASN A C 1
ATOM 1255 O O . ASN A 1 156 ? 0.239 -6.215 6.248 1.00 92.88 156 ASN A O 1
ATOM 1259 N N . LEU A 1 157 ? -0.792 -6.341 4.274 1.00 90.44 157 LEU A N 1
ATOM 1260 C CA . LEU A 1 157 ? -2.103 -6.616 4.865 1.00 90.44 157 LEU A CA 1
ATOM 1261 C C . LEU A 1 157 ? -2.198 -8.060 5.373 1.00 90.44 157 LEU A C 1
ATOM 1263 O O . LEU A 1 157 ? -2.005 -9.023 4.627 1.00 90.44 157 LEU A O 1
ATOM 1267 N N . HIS A 1 158 ? -2.596 -8.218 6.630 1.00 88.00 158 HIS A N 1
ATOM 1268 C CA . HIS A 1 158 ? -2.712 -9.517 7.289 1.00 88.00 158 HIS A CA 1
ATOM 1269 C C . HIS A 1 158 ? -4.008 -10.256 6.928 1.00 88.00 158 HIS A C 1
ATOM 1271 O O . HIS A 1 158 ? -4.012 -11.468 6.706 1.00 88.00 158 HIS A O 1
ATOM 1277 N N . LEU A 1 159 ? -5.129 -9.538 6.882 1.00 85.94 159 LEU A N 1
ATOM 1278 C CA . LEU A 1 159 ? -6.465 -10.077 6.621 1.00 85.94 159 LEU A CA 1
ATOM 1279 C C . LEU A 1 159 ? -6.748 -10.207 5.117 1.00 85.94 159 LEU A C 1
ATOM 1281 O O . LEU A 1 159 ? -7.646 -10.953 4.711 1.00 85.94 159 LEU A O 1
ATOM 1285 N N . LEU A 1 160 ? -5.971 -9.505 4.288 1.00 87.38 160 LEU A N 1
ATOM 1286 C CA . LEU A 1 160 ? -6.078 -9.487 2.829 1.00 87.38 160 LEU A CA 1
ATOM 1287 C C . LEU A 1 160 ? -4.725 -9.824 2.168 1.00 87.38 160 LEU A C 1
ATOM 1289 O O . LEU A 1 160 ? -4.209 -9.031 1.383 1.00 87.38 160 LEU A O 1
ATOM 1293 N N . PRO A 1 161 ? -4.155 -11.023 2.403 1.00 87.56 161 PRO A N 1
ATOM 1294 C CA . PRO A 1 161 ? -2.801 -11.369 1.948 1.00 87.56 161 PRO A CA 1
ATOM 1295 C C . PRO A 1 161 ? -2.669 -11.479 0.422 1.00 87.56 161 PRO A C 1
ATOM 1297 O O . PRO A 1 161 ? -1.569 -11.480 -0.115 1.00 87.56 161 PRO A O 1
ATOM 1300 N N . ARG A 1 162 ? -3.794 -11.583 -0.295 1.00 89.56 162 ARG A N 1
ATOM 1301 C CA . ARG A 1 162 ? -3.843 -11.630 -1.765 1.00 89.56 162 ARG A CA 1
ATOM 1302 C C . ARG A 1 162 ? -4.116 -10.268 -2.405 1.00 89.56 162 ARG A C 1
ATOM 1304 O O . ARG A 1 162 ? -4.336 -10.211 -3.609 1.00 89.56 162 ARG A O 1
ATOM 1311 N N . ALA A 1 163 ? -4.197 -9.202 -1.610 1.00 91.00 163 ALA A N 1
ATOM 1312 C CA . ALA A 1 163 ? -4.347 -7.860 -2.145 1.00 91.00 163 ALA A CA 1
ATOM 1313 C C . ALA A 1 163 ? -3.076 -7.449 -2.895 1.00 91.00 163 ALA A C 1
ATOM 1315 O O . ALA A 1 163 ? -1.967 -7.834 -2.531 1.00 91.00 163 ALA A O 1
ATOM 1316 N N . ILE A 1 164 ? -3.266 -6.673 -3.955 1.00 93.31 164 ILE A N 1
ATOM 1317 C CA . ILE A 1 164 ? -2.193 -6.235 -4.838 1.00 93.31 164 ILE A CA 1
ATOM 1318 C C . ILE A 1 164 ? -2.300 -4.722 -4.986 1.00 93.31 164 ILE A C 1
ATOM 1320 O O . ILE A 1 164 ? -3.320 -4.215 -5.455 1.00 93.31 164 ILE A O 1
ATOM 1324 N N . ALA A 1 165 ? -1.259 -3.999 -4.573 1.00 93.44 165 ALA A N 1
ATOM 1325 C CA . ALA A 1 165 ? -1.206 -2.549 -4.709 1.00 93.44 165 ALA A CA 1
ATOM 1326 C C . ALA A 1 165 ? -1.267 -2.154 -6.193 1.00 93.44 165 ALA A C 1
ATOM 1328 O O . ALA A 1 165 ? -0.517 -2.679 -7.012 1.00 93.44 165 ALA A O 1
ATOM 1329 N N . GLY A 1 166 ? -2.163 -1.231 -6.548 1.00 91.69 166 GLY A N 1
ATOM 1330 C CA . GLY A 1 166 ? -2.325 -0.792 -7.938 1.00 91.69 166 GLY A CA 1
ATOM 1331 C C . GLY A 1 166 ? -3.290 -1.637 -8.778 1.00 91.69 166 GLY A C 1
ATOM 1332 O O . GLY A 1 166 ? -3.617 -1.230 -9.890 1.00 91.69 166 GLY A O 1
ATOM 1333 N N . GLU A 1 167 ? -3.877 -2.712 -8.242 1.00 90.94 167 GLU A N 1
ATOM 1334 C CA . GLU A 1 167 ? -4.819 -3.557 -8.988 1.00 90.94 167 GLU A CA 1
ATOM 1335 C C . GLU A 1 167 ? -6.226 -3.616 -8.378 1.00 90.94 167 GLU A C 1
ATOM 1337 O O . GLU A 1 167 ? -6.432 -3.517 -7.166 1.00 90.94 167 GLU A O 1
ATOM 1342 N N . GLY A 1 168 ? -7.229 -3.806 -9.244 1.00 89.62 168 GLY A N 1
ATOM 1343 C CA . GLY A 1 168 ? -8.618 -4.041 -8.846 1.00 89.62 168 GLY A CA 1
ATOM 1344 C C . GLY A 1 168 ? -9.160 -2.987 -7.875 1.00 89.62 168 GLY A C 1
ATOM 1345 O O . GLY A 1 168 ? -9.143 -1.785 -8.151 1.00 89.62 168 GLY A O 1
ATOM 1346 N N . THR A 1 169 ? -9.645 -3.438 -6.716 1.00 88.50 169 THR A N 1
ATOM 1347 C CA . THR A 1 169 ? -10.138 -2.565 -5.636 1.00 88.50 169 THR A CA 1
ATOM 1348 C C . THR A 1 169 ? -9.025 -1.732 -4.992 1.00 88.50 169 THR A C 1
ATOM 1350 O O . THR A 1 169 ? -9.279 -0.629 -4.516 1.00 88.50 169 THR A O 1
ATOM 1353 N N . PHE A 1 170 ? -7.778 -2.199 -5.038 1.00 91.69 170 PHE A N 1
ATOM 1354 C CA . PHE A 1 170 ? -6.603 -1.545 -4.454 1.00 91.69 170 PHE A CA 1
ATOM 1355 C C . PHE A 1 170 ? -5.829 -0.699 -5.472 1.00 91.69 170 PHE A C 1
ATOM 1357 O O . PHE A 1 170 ? -4.707 -0.276 -5.206 1.00 91.69 170 PHE A O 1
ATOM 1364 N N . ARG A 1 171 ? -6.450 -0.367 -6.613 1.00 91.19 171 ARG A N 1
ATOM 1365 C CA . ARG A 1 171 ? -5.845 0.455 -7.676 1.00 91.19 171 ARG A CA 1
ATOM 1366 C C . ARG A 1 171 ? -5.277 1.800 -7.218 1.00 91.19 171 ARG A C 1
ATOM 1368 O O . ARG A 1 171 ? -4.404 2.345 -7.876 1.00 91.19 171 ARG A O 1
ATOM 1375 N N . TYR A 1 172 ? -5.771 2.323 -6.099 1.00 92.38 172 TYR A N 1
ATOM 1376 C CA . TYR A 1 172 ? -5.330 3.583 -5.496 1.00 92.38 172 TYR A CA 1
ATOM 1377 C C . TYR A 1 172 ? -4.728 3.401 -4.102 1.00 92.38 172 TYR A C 1
ATOM 1379 O O . TYR A 1 172 ? -4.688 4.365 -3.343 1.00 92.38 172 TYR A O 1
ATOM 1387 N N . HIS A 1 173 ? -4.313 2.187 -3.736 1.00 93.44 173 HIS A N 1
ATOM 1388 C CA . HIS A 1 173 ? -3.814 1.890 -2.398 1.00 93.44 173 HIS A CA 1
ATOM 1389 C C . HIS A 1 173 ? -2.395 1.327 -2.425 1.00 93.44 173 HIS A C 1
ATOM 1391 O O . HIS A 1 173 ? -2.121 0.348 -3.116 1.00 93.44 173 HIS A O 1
ATOM 1397 N N . LEU A 1 174 ? -1.513 1.949 -1.646 1.00 93.69 174 LEU A N 1
ATOM 1398 C CA . LEU A 1 174 ? -0.266 1.342 -1.206 1.00 93.69 174 LEU A CA 1
ATOM 1399 C C . LEU A 1 174 ? -0.551 0.427 -0.028 1.00 93.69 174 LEU A C 1
ATOM 1401 O O . LEU A 1 174 ? -1.278 0.803 0.891 1.00 93.69 174 LEU A O 1
ATOM 1405 N N . LEU A 1 175 ? 0.056 -0.752 -0.050 1.00 93.56 175 LEU A N 1
ATOM 1406 C CA . LEU A 1 175 ? -0.164 -1.789 0.954 1.00 93.56 175 LEU A CA 1
ATOM 1407 C C . LEU A 1 175 ? 1.109 -2.118 1.746 1.00 93.56 175 LEU A C 1
ATOM 1409 O O . LEU A 1 175 ? 1.078 -2.979 2.617 1.00 93.56 175 LEU A O 1
ATOM 1413 N N . CYS A 1 176 ? 2.208 -1.406 1.487 1.00 91.12 176 CYS A N 1
ATOM 1414 C CA . CYS A 1 176 ? 3.545 -1.695 2.012 1.00 91.12 176 CYS A CA 1
ATOM 1415 C C . CYS A 1 176 ? 3.816 -1.127 3.414 1.00 91.12 176 CYS A C 1
ATOM 1417 O O . CYS A 1 176 ? 4.961 -1.064 3.876 1.00 91.12 176 CYS A O 1
ATOM 1419 N N . LEU A 1 177 ? 2.780 -0.638 4.090 1.00 87.44 177 LEU A N 1
ATOM 1420 C CA . LEU A 1 177 ? 2.916 -0.097 5.430 1.00 87.44 177 LEU A CA 1
ATOM 1421 C C . LEU A 1 177 ? 3.141 -1.254 6.408 1.00 87.44 177 LEU A C 1
ATOM 1423 O O . LEU A 1 177 ? 2.253 -2.078 6.594 1.00 87.44 177 LEU A O 1
ATOM 1427 N N . ASP A 1 178 ? 4.327 -1.305 7.011 1.00 81.69 178 ASP A N 1
ATOM 1428 C CA . ASP A 1 178 ? 4.620 -2.196 8.132 1.00 81.69 178 ASP A CA 1
ATOM 1429 C C . ASP A 1 178 ? 4.640 -1.380 9.425 1.00 81.69 178 ASP A C 1
ATOM 1431 O O . ASP A 1 178 ? 5.532 -0.555 9.652 1.00 81.69 178 ASP A O 1
ATOM 1435 N N . LEU A 1 179 ? 3.619 -1.587 10.254 1.00 70.25 179 LEU A N 1
ATOM 1436 C CA . LEU A 1 179 ? 3.460 -0.899 11.535 1.00 70.25 179 LEU A CA 1
ATOM 1437 C C . LEU A 1 179 ? 4.195 -1.600 12.690 1.00 70.25 179 LEU A C 1
ATOM 1439 O O . LEU A 1 179 ? 4.151 -1.103 13.814 1.00 70.25 179 LEU A O 1
ATOM 1443 N N . ASN A 1 180 ? 4.848 -2.742 12.441 1.00 62.34 180 ASN A N 1
ATOM 1444 C CA . ASN A 1 180 ? 5.623 -3.467 13.455 1.00 62.34 180 ASN A CA 1
ATOM 1445 C C . ASN A 1 180 ? 7.057 -2.942 13.608 1.00 62.34 180 ASN A C 1
ATOM 1447 O O . ASN A 1 180 ? 7.768 -3.357 14.519 1.00 62.34 180 ASN A O 1
ATOM 1451 N N . MET A 1 181 ? 7.492 -2.051 12.719 1.00 47.34 181 MET A N 1
ATOM 1452 C CA . MET A 1 181 ? 8.826 -1.462 12.753 1.00 47.34 181 MET A CA 1
ATOM 1453 C C . MET A 1 181 ? 8.889 -0.330 13.788 1.00 47.34 181 MET A C 1
ATOM 1455 O O . MET A 1 181 ? 7.970 0.488 13.858 1.00 47.34 181 MET A O 1
ATOM 1459 N N . ASP A 1 182 ? 10.011 -0.236 14.514 1.00 48.94 182 ASP A N 1
ATOM 1460 C CA . ASP A 1 182 ? 10.386 0.792 15.515 1.00 48.94 182 ASP A CA 1
ATOM 1461 C C . ASP A 1 182 ? 10.437 2.245 14.971 1.00 48.94 182 ASP A C 1
ATOM 1463 O O . ASP A 1 182 ? 11.087 3.129 15.522 1.00 48.94 182 ASP A O 1
ATOM 1467 N N . ASN A 1 183 ? 9.756 2.522 13.862 1.00 43.41 183 ASN A N 1
ATOM 1468 C CA . ASN A 1 183 ? 9.763 3.790 13.144 1.00 43.41 183 ASN A CA 1
ATOM 1469 C C . ASN A 1 183 ? 8.933 4.890 13.830 1.00 43.41 183 ASN A C 1
ATOM 1471 O O . ASN A 1 183 ? 8.821 5.986 13.280 1.00 43.41 183 ASN A O 1
ATOM 1475 N N . PHE A 1 184 ? 8.333 4.619 14.996 1.00 55.19 184 PHE A N 1
ATOM 1476 C CA . PHE A 1 184 ? 7.434 5.546 15.679 1.00 55.19 184 PHE A CA 1
ATOM 1477 C C . PHE A 1 184 ? 7.662 5.594 17.188 1.00 55.19 184 PHE A C 1
ATOM 1479 O O . PHE A 1 184 ? 7.837 4.570 17.843 1.00 55.19 184 PHE A O 1
ATOM 1486 N N . ASP A 1 185 ? 7.513 6.797 17.747 1.00 52.53 185 ASP A N 1
ATOM 1487 C CA . ASP A 1 185 ? 7.547 7.057 19.194 1.00 52.53 185 ASP A CA 1
ATOM 1488 C C . ASP A 1 185 ? 6.427 6.335 19.971 1.00 52.53 185 ASP A C 1
ATOM 1490 O O . ASP A 1 185 ? 6.447 6.278 21.202 1.00 52.53 185 ASP A O 1
ATOM 1494 N N . VAL A 1 186 ? 5.413 5.809 19.271 1.00 57.25 186 VAL A N 1
ATOM 1495 C CA . VAL A 1 186 ? 4.241 5.157 19.859 1.00 57.25 186 VAL A CA 1
ATOM 1496 C C . VAL A 1 186 ? 3.992 3.824 19.158 1.00 57.25 186 VAL A C 1
ATOM 1498 O O . VAL A 1 186 ? 3.621 3.794 17.987 1.00 57.25 186 VAL A O 1
ATOM 1501 N N . SER A 1 187 ? 4.150 2.721 19.891 1.00 65.38 187 SER A N 1
ATOM 1502 C CA . SER A 1 187 ? 3.860 1.379 19.377 1.00 65.38 187 SER A CA 1
ATOM 1503 C C . SER A 1 187 ? 2.355 1.138 19.194 1.00 65.38 187 SER A C 1
ATOM 1505 O O . SER A 1 187 ? 1.523 1.759 19.869 1.00 65.38 187 SER A O 1
ATOM 1507 N N . ILE A 1 188 ? 1.984 0.173 18.341 1.00 64.62 188 ILE A N 1
ATOM 1508 C CA . ILE A 1 188 ? 0.586 -0.270 18.184 1.00 64.62 188 ILE A CA 1
ATOM 1509 C C . ILE A 1 188 ? -0.004 -0.683 19.539 1.00 64.62 188 ILE A C 1
ATOM 1511 O O . ILE A 1 188 ? -1.149 -0.358 19.845 1.00 64.62 188 ILE A O 1
ATOM 1515 N N . GLU A 1 189 ? 0.773 -1.354 20.392 1.00 65.88 189 GLU A N 1
ATOM 1516 C CA . GLU A 1 189 ? 0.357 -1.732 21.746 1.00 65.88 189 GLU A CA 1
ATOM 1517 C C . GLU A 1 189 ? -0.048 -0.508 22.565 1.00 65.88 189 GLU A C 1
ATOM 1519 O O . GLU A 1 189 ? -1.076 -0.531 23.242 1.00 65.88 189 GLU A O 1
ATOM 1524 N N . THR A 1 190 ? 0.714 0.578 22.454 1.00 67.94 190 THR A N 1
ATOM 1525 C CA . THR A 1 190 ? 0.425 1.833 23.149 1.00 67.94 190 THR A CA 1
ATOM 1526 C C . THR A 1 190 ? -0.859 2.475 22.613 1.00 67.94 190 THR A C 1
ATOM 1528 O O . THR A 1 190 ? -1.698 2.916 23.401 1.00 67.94 190 THR A O 1
ATOM 1531 N N . LEU A 1 191 ? -1.076 2.453 21.292 1.00 65.94 191 LEU A N 1
ATOM 1532 C CA . LEU A 1 191 ? -2.308 2.947 20.656 1.00 65.94 191 LEU A CA 1
ATOM 1533 C C . LEU A 1 191 ? -3.545 2.117 21.023 1.00 65.94 191 LEU A C 1
ATOM 1535 O O . LEU A 1 191 ? -4.638 2.661 21.184 1.00 65.94 191 LEU A O 1
ATOM 1539 N N . LEU A 1 192 ? -3.377 0.809 21.210 1.00 65.50 192 LEU A N 1
ATOM 1540 C CA . LEU A 1 192 ? -4.437 -0.105 21.640 1.00 65.50 192 LEU A CA 1
ATOM 1541 C C . LEU A 1 192 ? -4.638 -0.125 23.168 1.00 65.50 192 LEU A C 1
ATOM 1543 O O . LEU A 1 192 ? -5.534 -0.813 23.674 1.00 65.50 192 LEU A O 1
ATOM 1547 N N . GLY A 1 193 ? -3.819 0.613 23.925 1.00 60.94 193 GLY A N 1
ATOM 1548 C CA . GLY A 1 193 ? -3.845 0.609 25.387 1.00 60.94 193 GLY A CA 1
ATOM 1549 C C . GLY A 1 1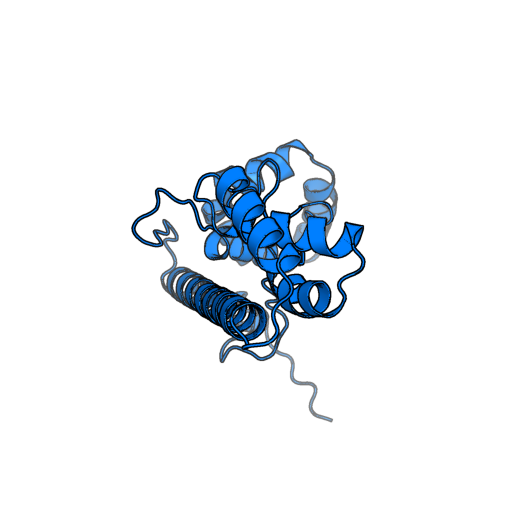93 ? -3.532 -0.768 25.983 1.00 60.94 193 GLY A C 1
ATOM 1550 O O . GLY A 1 193 ? -4.135 -1.162 26.986 1.00 60.94 193 GLY A O 1
ATOM 1551 N N . MET A 1 194 ? -2.651 -1.526 25.331 1.00 64.88 194 MET A N 1
ATOM 1552 C CA . MET A 1 194 ? -2.089 -2.785 25.810 1.00 64.88 194 MET A CA 1
ATOM 1553 C C . MET A 1 194 ? -0.838 -2.466 26.639 1.00 64.88 194 MET A C 1
ATOM 1555 O O . MET A 1 194 ? 0.032 -1.725 26.192 1.00 64.88 194 MET A O 1
ATOM 1559 N N . SER A 1 195 ? -0.741 -2.990 27.864 1.00 49.12 195 SER A N 1
ATOM 1560 C CA . SER A 1 195 ? 0.454 -2.782 28.688 1.00 49.12 195 SER A CA 1
ATOM 1561 C C . SER A 1 195 ? 1.662 -3.447 28.029 1.00 49.12 195 SER A C 1
ATOM 1563 O O . SER A 1 195 ? 1.649 -4.664 27.830 1.00 49.12 195 SER A O 1
ATOM 1565 N N . VAL A 1 196 ? 2.713 -2.677 27.752 1.00 47.78 196 VAL A N 1
ATOM 1566 C CA . VAL A 1 196 ? 4.038 -3.226 27.455 1.00 47.78 196 VAL A CA 1
ATOM 1567 C C . VAL A 1 196 ? 4.559 -3.810 28.765 1.00 47.78 196 VAL A C 1
ATOM 1569 O O . VAL A 1 196 ? 5.031 -3.083 29.635 1.00 47.78 196 VAL A O 1
ATOM 1572 N N . VAL A 1 197 ? 4.390 -5.118 28.968 1.00 38.72 197 VAL A N 1
ATOM 1573 C CA . VAL A 1 197 ? 5.088 -5.808 30.055 1.00 38.72 197 VAL A CA 1
ATOM 1574 C C . VAL A 1 197 ? 6.536 -5.918 29.603 1.00 38.72 197 VAL A C 1
ATOM 1576 O O . VAL A 1 197 ? 6.901 -6.832 28.868 1.00 38.72 197 VAL A O 1
ATOM 1579 N N . THR A 1 198 ? 7.356 -4.945 29.988 1.00 38.56 198 THR A N 1
ATOM 1580 C CA . THR A 1 198 ? 8.805 -5.090 29.935 1.00 38.56 198 THR A CA 1
ATOM 1581 C C . THR A 1 198 ? 9.178 -6.188 30.925 1.00 38.56 198 THR A C 1
ATOM 1583 O O . THR A 1 198 ? 9.206 -5.981 32.137 1.00 38.56 198 THR A O 1
ATOM 1586 N N . TYR A 1 199 ? 9.425 -7.396 30.421 1.00 37.16 199 TYR A N 1
ATOM 1587 C CA . TYR A 1 199 ? 10.129 -8.407 31.199 1.00 37.16 199 TYR A CA 1
ATOM 1588 C C . TYR A 1 199 ? 11.583 -7.950 31.320 1.00 37.16 199 TYR A C 1
ATOM 1590 O O . TYR A 1 199 ? 12.404 -8.206 30.446 1.00 37.16 199 TYR A O 1
ATOM 1598 N N . GLY A 1 200 ? 11.870 -7.200 32.384 1.00 40.72 200 GLY A N 1
ATOM 1599 C CA . GLY A 1 200 ? 13.230 -7.005 32.860 1.00 40.72 200 GLY A CA 1
ATOM 1600 C C . GLY A 1 200 ? 13.740 -8.312 33.463 1.00 40.72 200 GLY A C 1
ATOM 1601 O O . GLY A 1 200 ? 13.122 -8.843 34.388 1.00 40.72 200 GLY A O 1
ATOM 1602 N N . GLY A 1 201 ? 14.848 -8.810 32.923 1.00 34.09 201 GLY A N 1
ATOM 1603 C CA . GLY A 1 201 ? 15.673 -9.885 33.464 1.00 34.09 201 GLY A CA 1
ATOM 1604 C C . GLY A 1 201 ? 17.123 -9.602 33.127 1.00 34.09 201 GLY A C 1
ATOM 1605 O O . GLY A 1 201 ? 17.388 -9.412 31.921 1.00 34.09 201 GLY A O 1
#